Protein 2C1S (pdb70)

CATH classification: 2.40.128.30

Foldseek 3Di:
DQQQQAAWKAWPQGKIKGWHHQPPQQKTKIWIFGPDDPDPWDFDIWMKIKGWDDDDDPPFFTKMKMKTDGPTAPKIKIKIFGWDADPVSWIKTKIKMKIAHDDPDPVCRVVGIDIDIIIMTGD/DFPQQAAWKAWPQGKIKGWHHADPQQKIKIWIFGPDDPDPWDFDIWMKIWGWDDDDDPPFFTKMKIKTDGPTAQKIKMKIFGWDADPVRWIKTKIKMKIFHDDPDPVCRVVGIDIDIIIMTGD

Nearest PDB structures (foldseek):
  2c1s-assembly1_A  TM=1.008E+00  e=1.628E-21  Gallus gallus
  2c1q-assembly1_A  TM=1.006E+00  e=2.267E-19  Gallus gallus
  7zn1-assembly1_C  TM=9.762E-01  e=6.635E-15  Gallus gallus
  2uyw-assembly1_A  TM=9.781E-01  e=1.763E-14  Xenopus tropicalis
  2uz2-assembly1_A-2  TM=9.594E-01  e=1.803E-12  Xenopus tropicalis

Solvent-accessible surface area: 15561 Å² total; per-residue (Å²): 225,120,3,55,3,73,19,104,1,108,3,104,86,31,1,64,4,54,2,47,60,60,81,165,86,11,58,9,37,18,38,4,75,12,49,78,51,74,55,145,127,142,31,93,84,1,49,1,131,16,49,23,111,104,105,53,141,178,76,120,52,15,71,6,20,6,54,0,112,26,94,22,23,117,18,51,5,66,9,90,12,45,0,98,69,59,219,174,16,114,16,60,0,86,8,33,49,81,32,118,71,131,33,127,47,213,165,12,54,208,113,2,58,108,69,8,51,6,53,0,46,83,113,178,111,0,73,1,81,23,78,0,111,2,97,85,22,1,53,2,64,2,41,58,68,79,166,82,10,55,10,42,17,38,4,74,12,49,81,50,70,57,138,123,141,32,90,85,1,43,0,126,18,54,20,108,108,96,58,143,175,80,121,27,15,71,6,18,7,53,0,112,26,91,25,22,118,14,52,4,62,10,92,11,45,0,98,64,64,226,213,16,114,11,47,0,84,7,32,48,84,30,86,61,132,35,128,54,221,184,34,56,208,119,2,70,112,69,10,52,6,56,0,39,78,106

B-factor: mean 22.8, std 8.77, range [7.72, 57.48]

Radius of gyration: 20.26 Å; Cα contacts (8 Å, |Δi|>4): 579; chains: 2; bounding box: 47×50×58 Å

Structure (mmCIF, N/CA/C/O backbone):
data_2C1S
#
_entry.id   2C1S
#
_cell.length_a   79.652
_cell.length_b   56.049
_cell.length_c   57.126
_cell.angle_alpha   90.00
_cell.angle_beta   90.00
_cell.angle_gamma   90.00
#
_symmetry.space_group_name_H-M   'P 21 21 2'
#
loop_
_entity.id
_entity.type
_entity.pdbx_description
1 polymer 'BIOTIN BINDING PROTEIN A'
2 non-polymer BIOTIN-D-SULFOXIDE
3 water water
#
loop_
_atom_site.group_PDB
_atom_site.id
_atom_site.type_symbol
_atom_site.label_atom_id
_atom_site.label_alt_id
_atom_site.label_comp_id
_atom_site.label_asym_id
_atom_site.label_entity_id
_atom_site.label_seq_id
_atom_site.pdbx_PDB_ins_code
_atom_site.Cartn_x
_atom_site.Cartn_y
_atom_site.Cartn_z
_atom_site.occupancy
_atom_site.B_iso_or_equiv
_atom_site.auth_seq_id
_atom_site.auth_comp_id
_atom_site.auth_asym_id
_atom_site.auth_atom_id
_atom_site.pdbx_PDB_model_num
ATOM 1 N N . ARG A 1 3 ? 61.629 8.444 28.528 1.00 38.07 2 ARG A N 1
ATOM 2 C CA . ARG A 1 3 ? 60.176 8.728 28.464 1.00 37.29 2 ARG A CA 1
ATOM 3 C C . ARG A 1 3 ? 59.774 9.160 27.057 1.00 35.51 2 ARG A C 1
ATOM 4 O O . ARG A 1 3 ? 58.625 9.555 26.837 1.00 34.70 2 ARG A O 1
ATOM 12 N N . LYS A 1 4 ? 60.726 9.153 26.121 1.00 33.95 3 LYS A N 1
ATOM 13 C CA . LYS A 1 4 ? 60.405 9.418 24.721 1.00 31.94 3 LYS A CA 1
ATOM 14 C C . LYS A 1 4 ? 59.348 8.423 24.253 1.00 30.32 3 LYS A C 1
ATOM 15 O O . LYS A 1 4 ? 59.527 7.224 24.427 1.00 29.36 3 LYS A O 1
ATOM 21 N N . CYS A 1 5 ? 58.257 8.946 23.685 1.00 28.42 4 CYS A N 1
ATOM 22 C CA . CYS A 1 5 ? 57.136 8.139 23.142 1.00 27.58 4 CYS A CA 1
ATOM 23 C C . CYS A 1 5 ? 56.241 7.487 24.191 1.00 26.87 4 CYS A C 1
ATOM 24 O O . CYS A 1 5 ? 55.389 6.647 23.859 1.00 26.53 4 CYS A O 1
ATOM 27 N N . GLU A 1 6 ? 56.453 7.867 25.445 1.00 25.53 5 GLU A N 1
ATOM 28 C CA . GLU A 1 6 ? 55.502 7.630 26.516 1.00 25.79 5 GLU A CA 1
ATOM 29 C C . GLU A 1 6 ? 54.142 8.200 26.120 1.00 23.58 5 GLU A C 1
ATOM 30 O O . GLU A 1 6 ? 53.993 9.412 25.855 1.00 22.64 5 GLU A O 1
ATOM 36 N N . LEU A 1 7 ? 53.129 7.328 26.070 1.00 22.32 6 LEU A N 1
ATOM 37 C CA . LEU A 1 7 ? 51.810 7.777 25.651 1.00 21.03 6 LEU A CA 1
ATOM 38 C C . LEU A 1 7 ? 51.211 8.788 26.594 1.00 21.62 6 LEU A C 1
ATOM 39 O O . LEU A 1 7 ? 50.491 9.678 26.154 1.00 21.18 6 LEU A O 1
ATOM 44 N N . GLN A 1 8 ? 51.509 8.650 27.891 1.00 22.19 7 GLN A N 1
ATOM 45 C CA . GLN A 1 8 ? 50.931 9.523 28.878 1.00 23.41 7 GLN A CA 1
ATOM 46 C C . GLN A 1 8 ? 51.231 10.942 28.483 1.00 22.83 7 GLN A C 1
ATOM 47 O O . GLN A 1 8 ? 52.382 11.273 28.177 1.00 24.04 7 GLN A O 1
ATOM 53 N N . GLY A 1 9 ? 50.219 11.783 28.518 1.00 22.80 8 GLY A N 1
ATOM 54 C CA . GLY A 1 9 ? 50.422 13.185 28.217 1.00 23.17 8 GLY A CA 1
ATOM 55 C C . GLY A 1 9 ? 49.440 13.694 27.211 1.00 23.10 8 GLY A C 1
ATOM 56 O O . GLY A 1 9 ? 48.425 13.064 26.973 1.00 24.01 8 GLY A O 1
ATOM 57 N N . LEU A 1 10 ? 49.769 14.837 26.609 1.00 22.80 9 LEU A N 1
ATOM 58 C CA . LEU A 1 10 ? 48.850 15.577 25.756 1.00 21.92 9 LEU A CA 1
ATOM 59 C C . LEU A 1 10 ? 49.331 15.552 24.289 1.00 21.50 9 LEU A C 1
ATOM 60 O O . LEU A 1 10 ? 50.527 15.740 24.012 1.00 20.57 9 LEU A O 1
ATOM 69 N N . TRP A 1 11 ? 48.381 15.302 23.388 1.00 20.49 10 TRP A N 1
ATOM 70 C CA . TRP A 1 11 ? 48.626 15.111 21.958 1.00 19.52 10 TRP A CA 1
ATOM 71 C C . TRP A 1 11 ? 47.605 15.874 21.093 1.00 19.02 10 TRP A C 1
ATOM 72 O O . TRP A 1 11 ? 46.463 16.089 21.475 1.00 20.91 10 TRP A O 1
ATOM 83 N N . ARG A 1 12 ? 48.020 16.280 19.902 1.00 19.27 11 ARG A N 1
ATOM 84 C CA . ARG A 1 12 ? 47.139 16.930 18.936 1.00 19.54 11 ARG A CA 1
ATOM 85 C C . ARG A 1 12 ? 47.435 16.321 17.554 1.00 18.77 11 ARG A C 1
ATOM 86 O O . ARG A 1 12 ? 48.588 16.003 17.246 1.00 18.73 11 ARG A O 1
ATOM 94 N N . ASN A 1 13 ? 46.395 16.138 16.752 1.00 18.54 12 ASN A N 1
ATOM 95 C CA . ASN A 1 13 ? 46.555 15.582 15.417 1.00 18.01 12 ASN A CA 1
ATOM 96 C C . ASN A 1 13 ? 46.338 16.652 14.367 1.00 18.99 12 ASN A C 1
ATOM 97 O O . ASN A 1 13 ? 46.050 17.824 14.699 1.00 18.59 12 ASN A O 1
ATOM 102 N N . GLU A 1 14 ? 46.436 16.245 13.097 1.00 19.24 13 GLU A N 1
ATOM 103 C CA . GLU A 1 14 ? 46.407 17.185 11.983 1.00 19.96 13 GLU A CA 1
ATOM 104 C C . GLU A 1 14 ? 45.041 17.805 11.691 1.00 20.15 13 GLU A C 1
ATOM 105 O O . GLU A 1 14 ? 44.950 18.758 10.890 1.00 20.49 13 GLU A O 1
ATOM 111 N N . LEU A 1 15 ? 43.985 17.281 12.322 1.00 19.69 14 LEU A N 1
ATOM 112 C CA . LEU A 1 15 ? 42.643 17.820 12.176 1.00 19.90 14 LEU A CA 1
ATOM 113 C C . LEU A 1 15 ? 42.372 18.896 13.230 1.00 20.91 14 LEU A C 1
ATOM 114 O O . LEU A 1 15 ? 41.345 19.571 13.189 1.00 21.89 14 LEU A O 1
ATOM 119 N N . GLY A 1 16 ? 43.306 19.028 14.167 1.00 21.82 15 GLY A N 1
ATOM 120 C CA . GLY A 1 16 ? 43.156 19.933 15.299 1.00 22.33 15 GLY A CA 1
ATOM 121 C C . GLY A 1 16 ? 42.576 19.290 16.538 1.00 22.30 15 GLY A C 1
ATOM 122 O O . GLY A 1 16 ? 42.358 19.966 17.548 1.00 22.45 15 GLY A O 1
ATOM 123 N N . SER A 1 17 ? 42.333 17.983 16.481 1.00 21.14 16 SER A N 1
ATOM 124 C CA . SER A 1 17 ? 41.868 17.269 17.656 1.00 20.78 16 SER A CA 1
ATOM 125 C C . SER A 1 17 ? 42.949 17.153 18.737 1.00 20.72 16 SER A C 1
ATOM 126 O O . SER A 1 17 ? 44.135 16.961 18.444 1.00 20.90 16 SER A O 1
ATOM 129 N N . ASN A 1 18 ? 42.517 17.256 19.996 1.00 21.09 17 ASN A N 1
ATOM 130 C CA . ASN A 1 18 ? 43.393 17.057 21.137 1.00 22.09 17 ASN A CA 1
ATOM 131 C C . ASN A 1 18 ? 43.001 15.825 21.919 1.00 21.98 17 ASN A C 1
ATOM 132 O O . ASN A 1 18 ? 41.823 15.483 21.982 1.00 21.59 17 ASN A O 1
ATOM 137 N N . MET A 1 19 ? 43.988 15.146 22.486 1.00 21.86 18 MET A N 1
ATOM 138 C CA . MET A 1 19 ? 43.699 14.058 23.433 1.00 22.88 18 MET A CA 1
ATOM 139 C C . MET A 1 19 ? 44.713 13.952 24.561 1.00 23.23 18 MET A C 1
ATOM 140 O O . MET A 1 19 ? 45.916 14.124 24.366 1.00 22.86 18 MET A O 1
ATOM 145 N N . THR A 1 20 ? 44.203 13.629 25.741 1.00 23.24 19 THR A N 1
ATOM 146 C CA . THR A 1 20 ? 45.033 13.421 26.915 1.00 23.67 19 THR A CA 1
ATOM 147 C C . THR A 1 20 ? 44.985 11.961 27.279 1.00 23.31 19 THR A C 1
ATOM 148 O O . THR A 1 20 ? 43.906 11.383 27.346 1.00 23.69 19 THR A O 1
ATOM 152 N N . ILE A 1 21 ? 46.152 11.372 27.478 1.00 23.38 20 ILE A N 1
ATOM 153 C CA . ILE A 1 21 ? 46.263 9.982 27.891 1.00 24.12 20 ILE A CA 1
ATOM 154 C C . ILE A 1 21 ? 46.823 9.933 29.301 1.00 25.03 20 ILE A C 1
ATOM 155 O O . ILE A 1 21 ? 47.832 10.573 29.587 1.00 24.03 20 ILE A O 1
ATOM 160 N N . SER A 1 22 ? 46.141 9.192 30.184 1.00 26.27 21 SER A N 1
ATOM 161 C CA . SER A 1 22 ? 46.572 9.022 31.579 1.00 26.80 21 SER A CA 1
ATOM 162 C C . SER A 1 22 ? 47.775 8.097 31.681 1.00 27.79 21 SER A C 1
ATOM 163 O O . SER A 1 22 ? 48.187 7.479 30.690 1.00 27.93 21 SER A O 1
ATOM 166 N N . ALA A 1 23 ? 48.343 7.966 32.886 1.00 27.84 22 ALA A N 1
ATOM 167 C CA . ALA A 1 23 ? 49.419 7.016 33.078 1.00 27.83 22 ALA A CA 1
ATOM 168 C C . ALA A 1 23 ? 48.894 5.630 32.788 1.00 28.07 22 ALA A C 1
ATOM 169 O O . ALA A 1 23 ? 47.724 5.333 33.047 1.00 27.93 22 ALA A O 1
ATOM 171 N N . LEU A 1 24 ? 49.769 4.794 32.250 1.00 28.41 23 LEU A N 1
ATOM 172 C CA . LEU A 1 24 ? 49.440 3.424 31.978 1.00 29.11 23 LEU A CA 1
ATOM 173 C C . LEU A 1 24 ? 49.480 2.676 33.299 1.00 29.73 23 LEU A C 1
ATOM 174 O O . LEU A 1 24 ? 50.349 2.932 34.141 1.00 29.48 23 LEU A O 1
ATOM 179 N N . ASP A 1 25 ? 48.534 1.768 33.509 1.00 29.20 24 ASP A N 1
ATOM 180 C CA . ASP A 1 25 ? 48.654 0.918 34.680 1.00 29.74 24 ASP A CA 1
ATOM 181 C C . ASP A 1 25 ? 49.614 -0.237 34.387 1.00 29.53 24 ASP A C 1
ATOM 182 O O . ASP A 1 25 ? 50.235 -0.276 33.320 1.00 28.87 24 ASP A O 1
ATOM 187 N N . VAL A 1 26 ? 49.783 -1.150 35.336 1.00 29.31 25 VAL A N 1
ATOM 188 C CA . VAL A 1 26 ? 50.850 -2.140 35.229 1.00 29.88 25 VAL A CA 1
ATOM 189 C C . VAL A 1 26 ? 50.624 -3.070 34.034 1.00 30.07 25 VAL A C 1
ATOM 190 O O . VAL A 1 26 ? 51.568 -3.501 33.383 1.00 30.18 25 VAL A O 1
ATOM 194 N N . ALA A 1 27 ? 49.355 -3.341 33.745 1.00 30.26 26 ALA A N 1
ATOM 195 C CA . ALA A 1 27 ? 48.960 -4.147 32.598 1.00 30.24 26 ALA A CA 1
ATOM 196 C C . ALA A 1 27 ? 48.999 -3.413 31.241 1.00 29.65 26 ALA A C 1
ATOM 197 O O . ALA A 1 27 ? 48.659 -3.995 30.218 1.00 30.47 26 ALA A O 1
ATOM 199 N N . GLY A 1 28 ? 49.422 -2.152 31.227 1.00 29.42 27 GLY A N 1
ATOM 200 C CA . GLY A 1 28 ? 49.524 -1.396 29.982 1.00 28.45 27 GLY A CA 1
ATOM 201 C C . GLY A 1 28 ? 48.198 -0.816 29.529 1.00 27.49 27 GLY A C 1
ATOM 202 O O . GLY A 1 28 ? 48.101 -0.227 28.435 1.00 28.13 27 GLY A O 1
ATOM 203 N N . THR A 1 29 ? 47.171 -0.964 30.365 1.00 25.92 28 THR A N 1
ATOM 204 C CA . THR A 1 29 ? 45.898 -0.361 30.064 1.00 24.80 28 THR A CA 1
ATOM 205 C C . THR A 1 29 ? 45.943 1.100 30.479 1.00 23.95 28 THR A C 1
ATOM 206 O O . THR A 1 29 ? 46.733 1.490 31.364 1.00 25.00 28 THR A O 1
ATOM 210 N N . PHE A 1 30 ? 45.178 1.920 29.775 1.00 22.29 29 PHE A N 1
ATOM 211 C CA . PHE A 1 30 ? 45.079 3.341 30.072 1.00 22.19 29 PHE A CA 1
ATOM 212 C C . PHE A 1 30 ? 43.704 3.912 29.773 1.00 23.03 29 PHE A C 1
ATOM 213 O O . PHE A 1 30 ? 42.867 3.293 29.091 1.00 22.25 29 PHE A O 1
ATOM 221 N N . SER A 1 31 ? 43.503 5.119 30.289 1.00 23.15 30 SER A N 1
ATOM 222 C CA . SER A 1 31 ? 42.325 5.918 30.106 1.00 24.05 30 SER A CA 1
ATOM 223 C C . SER A 1 31 ? 42.723 7.291 29.541 1.00 23.80 30 SER A C 1
ATOM 224 O O . SER A 1 31 ? 43.903 7.592 29.389 1.00 25.29 30 SER A O 1
ATOM 227 N N . GLY A 1 32 ? 41.753 8.132 29.237 1.00 23.52 31 GLY A N 1
ATOM 228 C CA . GLY A 1 32 ? 42.057 9.460 28.771 1.00 22.46 31 GLY A CA 1
ATOM 229 C C . GLY A 1 32 ? 40.845 10.225 28.335 1.00 22.04 31 GLY A C 1
ATOM 230 O O . GLY A 1 32 ? 39.716 9.813 28.579 1.00 20.70 31 GLY A O 1
ATOM 231 N N . SER A 1 33 ? 41.065 11.353 27.667 1.00 20.95 32 SER A N 1
ATOM 232 C CA . SER A 1 33 ? 39.966 12.130 27.105 1.00 20.78 32 SER A CA 1
ATOM 233 C C . SER A 1 33 ? 40.311 12.575 25.684 1.00 20.24 32 SER A C 1
ATOM 234 O O . SER A 1 33 ? 41.494 12.705 25.343 1.00 20.07 32 SER A O 1
ATOM 237 N N . TYR A 1 34 ? 39.285 12.816 24.878 1.00 19.62 33 TYR A N 1
ATOM 238 C CA . TYR A 1 34 ? 39.468 13.104 23.453 1.00 19.78 33 TYR A CA 1
ATOM 239 C C . TYR A 1 34 ? 38.551 14.228 23.066 1.00 20.37 33 TYR A C 1
ATOM 240 O O . TYR A 1 34 ? 37.316 14.129 23.230 1.00 21.68 33 TYR A O 1
ATOM 249 N N . GLN A 1 35 ? 39.154 15.319 22.581 1.00 20.85 34 GLN A N 1
ATOM 250 C CA . GLN A 1 35 ? 38.433 16.487 22.117 1.00 21.22 34 GLN A CA 1
ATOM 251 C C . GLN A 1 35 ? 38.569 16.621 20.594 1.00 21.04 34 GLN A C 1
ATOM 252 O O . GLN A 1 35 ? 39.530 17.241 20.073 1.00 21.18 34 GLN A O 1
ATOM 258 N N . THR A 1 36 ? 37.618 16.051 19.873 1.00 20.53 35 THR A N 1
ATOM 259 C CA . THR A 1 36 ? 37.716 16.071 18.418 1.00 19.57 35 THR A CA 1
ATOM 260 C C . THR A 1 36 ? 37.399 17.453 17.862 1.00 20.76 35 THR A C 1
ATOM 261 O O . THR A 1 36 ? 36.518 18.152 18.385 1.00 21.71 35 THR A O 1
ATOM 265 N N . ALA A 1 37 ? 38.130 17.877 16.823 1.00 20.93 36 ALA A N 1
ATOM 266 C CA . ALA A 1 37 ? 37.877 19.163 16.161 1.00 21.07 36 ALA A CA 1
ATOM 267 C C . ALA A 1 37 ? 36.737 19.094 15.174 1.00 21.26 36 ALA A C 1
ATOM 268 O O . ALA A 1 37 ? 36.181 20.131 14.780 1.00 21.48 36 ALA A O 1
ATOM 270 N N . VAL A 1 38 ? 36.407 17.868 14.753 1.00 20.90 37 VAL A N 1
ATOM 271 C CA . VAL A 1 38 ? 35.463 17.599 13.675 1.00 20.89 37 VAL A CA 1
ATOM 272 C C . VAL A 1 38 ? 34.445 16.515 14.082 1.00 20.28 37 VAL A C 1
ATOM 273 O O . VAL A 1 38 ? 34.693 15.696 14.964 1.00 20.23 37 VAL A O 1
ATOM 277 N N . THR A 1 39 ? 33.278 16.547 13.463 1.00 20.83 38 THR A N 1
ATOM 278 C CA . THR A 1 39 ? 32.274 15.522 13.674 1.00 21.10 38 THR A CA 1
ATOM 279 C C . THR A 1 39 ? 31.472 15.342 12.397 1.00 21.72 38 THR A C 1
ATOM 280 O O . THR A 1 39 ? 31.254 16.307 11.640 1.00 21.28 38 THR A O 1
ATOM 284 N N . ALA A 1 40 ? 31.029 14.111 12.165 1.00 22.12 39 ALA A N 1
ATOM 285 C CA . ALA A 1 40 ? 30.102 13.801 11.069 1.00 24.06 39 ALA A CA 1
ATOM 286 C C . ALA A 1 40 ? 28.645 14.126 11.427 1.00 25.41 39 ALA A C 1
ATOM 287 O O . ALA A 1 40 ? 27.751 14.022 10.580 1.00 26.65 39 ALA A O 1
ATOM 289 N N . THR A 1 41 ? 28.410 14.482 12.686 1.00 27.14 40 THR A N 1
ATOM 290 C CA . THR A 1 41 ? 27.089 14.874 13.194 1.00 28.56 40 THR A CA 1
ATOM 291 C C . THR A 1 41 ? 26.905 16.376 13.079 1.00 30.23 40 THR A C 1
ATOM 292 O O . THR A 1 41 ? 27.837 17.093 12.712 1.00 30.38 40 THR A O 1
ATOM 296 N N . ASN A 1 42 ? 25.696 16.830 13.397 1.00 31.63 41 ASN A N 1
ATOM 297 C CA . ASN A 1 42 ? 25.403 18.250 13.550 1.00 33.66 41 ASN A CA 1
ATOM 298 C C . ASN A 1 42 ? 25.271 18.629 15.029 1.00 33.63 41 ASN A C 1
ATOM 299 O O . ASN A 1 42 ? 24.606 19.604 15.369 1.00 34.47 41 ASN A O 1
ATOM 304 N N . LYS A 1 43 ? 25.887 17.841 15.907 1.00 33.82 42 LYS A N 1
ATOM 305 C CA . LYS A 1 43 ? 25.870 18.108 17.344 1.00 33.08 42 LYS A CA 1
ATOM 306 C C . LYS A 1 43 ? 27.092 18.898 17.792 1.00 32.77 42 LYS A C 1
ATOM 307 O O . LYS A 1 43 ? 28.142 18.876 17.139 1.00 32.27 42 LYS A O 1
ATOM 313 N N . GLN A 1 44 ? 26.937 19.606 18.912 1.00 31.64 43 GLN A N 1
ATOM 314 C CA . GLN A 1 44 ? 28.041 20.278 19.576 1.00 31.13 43 GLN A CA 1
ATOM 315 C C . GLN A 1 44 ? 29.013 19.218 20.109 1.00 29.57 43 GLN A C 1
ATOM 316 O O . GLN A 1 44 ? 28.617 18.284 20.811 1.00 29.43 43 GLN A O 1
ATOM 322 N N . ILE A 1 45 ? 30.282 19.349 19.747 1.00 28.06 44 ILE A N 1
ATOM 323 C CA . ILE A 1 45 ? 31.296 18.412 20.220 1.00 27.43 44 ILE A CA 1
ATOM 324 C C . ILE A 1 45 ? 31.503 18.593 21.730 1.00 27.67 44 ILE A C 1
ATOM 325 O O . ILE A 1 45 ? 31.526 19.727 22.236 1.00 28.19 44 ILE A O 1
ATOM 330 N N . LEU A 1 46 ? 31.647 17.468 22.428 1.00 27.47 45 LEU A N 1
ATOM 331 C CA . LEU A 1 46 ? 31.905 17.420 23.860 1.00 27.11 45 LEU A CA 1
ATOM 332 C C . LEU A 1 46 ? 33.079 16.486 24.125 1.00 26.48 45 LEU A C 1
ATOM 333 O O . LEU A 1 46 ? 33.243 15.473 23.421 1.00 26.12 45 LEU A O 1
ATOM 338 N N . VAL A 1 47 ? 33.903 16.811 25.133 1.00 24.56 46 VAL A N 1
ATOM 339 C CA . VAL A 1 47 ? 35.013 15.931 25.537 1.00 24.19 46 VAL A CA 1
ATOM 340 C C . VAL A 1 47 ? 34.506 14.511 25.794 1.00 23.50 46 VAL A C 1
ATOM 341 O O . VAL A 1 47 ? 33.449 14.284 26.414 1.00 23.09 46 VAL A O 1
ATOM 345 N N . SER A 1 48 ? 35.257 13.545 25.300 1.00 22.14 47 SER A N 1
ATOM 346 C CA . SER A 1 48 ? 34.809 12.182 25.434 1.00 21.48 47 SER A CA 1
ATOM 347 C C . SER A 1 48 ? 35.893 11.305 25.996 1.00 21.00 47 SER A C 1
ATOM 348 O O . SER A 1 48 ? 37.078 11.525 25.726 1.00 22.24 47 SER A O 1
ATOM 351 N N . PRO A 1 49 ? 35.497 10.299 26.787 1.00 20.54 48 PRO A N 1
ATOM 352 C CA . PRO A 1 49 ? 36.452 9.376 27.360 1.00 20.25 48 PRO A CA 1
ATOM 353 C C . PRO A 1 49 ? 36.985 8.334 26.385 1.00 20.58 48 PRO A C 1
ATOM 354 O O . PRO A 1 49 ? 36.258 7.846 25.483 1.00 20.53 48 PRO A O 1
ATOM 358 N N . LEU A 1 50 ? 38.224 7.956 26.627 1.00 19.39 49 LEU A N 1
ATOM 359 C CA . LEU A 1 50 ? 38.826 6.846 25.929 1.00 19.42 49 LEU A CA 1
ATOM 360 C C . LEU A 1 50 ? 39.383 5.803 26.901 1.00 19.34 49 LEU A C 1
ATOM 361 O O . LEU A 1 50 ? 39.705 6.096 28.078 1.00 20.33 49 LEU A O 1
ATOM 366 N N . LYS A 1 51 ? 39.485 4.575 26.411 1.00 18.55 50 LYS A N 1
ATOM 367 C CA . LYS A 1 51 ? 39.990 3.468 27.141 1.00 17.89 50 LYS A CA 1
ATOM 368 C C . LYS A 1 51 ? 40.797 2.671 26.169 1.00 18.27 50 LYS A C 1
ATOM 369 O O . LYS A 1 51 ? 40.311 2.361 25.065 1.00 16.99 50 LYS A O 1
ATOM 375 N N . GLY A 1 52 ? 42.019 2.327 26.566 1.00 18.46 51 GLY A N 1
ATOM 376 C CA . GLY A 1 52 ? 42.899 1.533 25.720 1.00 19.12 51 GLY A CA 1
ATOM 377 C C . GLY A 1 52 ? 43.927 0.679 26.412 1.00 19.02 51 GLY A C 1
ATOM 378 O O . GLY A 1 52 ? 43.917 0.499 27.639 1.00 19.45 51 GLY A O 1
ATOM 379 N N . ALA A 1 53 ? 44.852 0.178 25.611 1.00 19.26 52 ALA A N 1
ATOM 380 C CA . ALA A 1 53 ? 45.922 -0.709 26.068 1.00 19.04 52 ALA A CA 1
ATOM 381 C C . ALA A 1 53 ? 47.089 -0.609 25.126 1.00 19.17 52 ALA A C 1
ATOM 382 O O . ALA A 1 53 ? 46.902 -0.458 23.916 1.00 17.24 52 ALA A O 1
ATOM 384 N N . GLN A 1 54 ? 48.292 -0.740 25.695 1.00 19.56 53 GLN A N 1
ATOM 385 C CA . GLN A 1 54 ? 49.555 -0.738 24.960 1.00 19.90 53 GLN A CA 1
ATOM 386 C C . GLN A 1 54 ? 50.400 -1.980 25.253 1.00 21.01 53 GLN A C 1
ATOM 387 O O . GLN A 1 54 ? 50.449 -2.456 26.410 1.00 20.30 53 GLN A O 1
ATOM 393 N N . GLN A 1 55 ? 51.041 -2.516 24.215 1.00 21.18 54 GLN A N 1
ATOM 394 C CA . GLN A 1 55 ? 51.983 -3.609 24.393 1.00 22.56 54 GLN A CA 1
ATOM 395 C C . GLN A 1 55 ? 53.174 -3.151 25.258 1.00 24.10 54 GLN A C 1
ATOM 396 O O . GLN A 1 55 ? 53.507 -1.974 25.283 1.00 23.29 54 GLN A O 1
ATOM 402 N N . PRO A 1 56 ? 53.770 -4.089 25.999 1.00 26.04 55 PRO A N 1
ATOM 403 C CA . PRO A 1 56 ? 55.034 -3.830 26.702 1.00 27.81 55 PRO A CA 1
ATOM 404 C C . PRO A 1 56 ? 56.149 -3.455 25.710 1.00 29.57 55 PRO A C 1
ATOM 405 O O . PRO A 1 56 ? 56.275 -4.095 24.653 1.00 29.19 55 PRO A O 1
ATOM 409 N N . PRO A 1 57 ? 56.954 -2.416 26.032 1.00 31.22 56 PRO A N 1
ATOM 410 C CA . PRO A 1 57 ? 58.101 -2.166 25.165 1.00 32.42 56 PRO A CA 1
ATOM 411 C C . PRO A 1 57 ? 58.945 -3.425 24.949 1.00 33.91 56 PRO A C 1
ATOM 412 O O . PRO A 1 57 ? 59.169 -4.209 25.893 1.00 34.33 56 PRO A O 1
ATOM 416 N N . GLY A 1 58 ? 59.330 -3.658 23.695 1.00 34.89 57 GLY A N 1
ATOM 417 C CA . GLY A 1 58 ? 60.386 -4.620 23.369 1.00 37.03 57 GLY A CA 1
ATOM 418 C C . GLY A 1 58 ? 61.756 -4.001 23.660 1.00 38.55 57 GLY A C 1
ATOM 419 O O . GLY A 1 58 ? 61.850 -2.902 24.222 1.00 38.23 57 GLY A O 1
ATOM 420 N N . THR A 1 59 ? 62.817 -4.695 23.264 1.00 40.00 58 THR A N 1
ATOM 421 C CA . THR A 1 59 ? 64.191 -4.252 23.572 1.00 41.77 58 THR A CA 1
ATOM 422 C C . THR A 1 59 ? 64.951 -3.813 22.317 1.00 42.12 58 THR A C 1
ATOM 423 O O . THR A 1 59 ? 66.148 -3.505 22.388 1.00 42.72 58 THR A O 1
ATOM 427 N N . LYS A 1 60 ? 64.251 -3.777 21.179 1.00 41.78 59 LYS A N 1
ATOM 428 C CA . LYS A 1 60 ? 64.877 -3.512 19.876 1.00 41.26 59 LYS A CA 1
ATOM 429 C C . LYS A 1 60 ? 64.893 -2.034 19.446 1.00 39.97 59 LYS A C 1
ATOM 430 O O . LYS A 1 60 ? 65.257 -1.732 18.304 1.00 40.09 59 LYS A O 1
ATOM 436 N N . GLY A 1 61 ? 64.516 -1.130 20.356 1.00 38.55 60 GLY A N 1
ATOM 437 C CA . GLY A 1 61 ? 64.468 0.314 20.073 1.00 36.49 60 GLY A CA 1
ATOM 438 C C . GLY A 1 61 ? 63.241 0.752 19.278 1.00 35.39 60 GLY A C 1
ATOM 439 O O . GLY A 1 61 ? 63.236 1.809 18.639 1.00 35.10 60 GLY A O 1
ATOM 440 N N . GLN A 1 62 ? 62.197 -0.072 19.310 1.00 33.62 61 GLN A N 1
ATOM 441 C CA . GLN A 1 62 ? 60.963 0.216 18.570 1.00 32.00 61 GLN A CA 1
ATOM 442 C C . GLN A 1 62 ? 59.851 0.363 19.590 1.00 29.64 61 GLN A C 1
ATOM 443 O O . GLN A 1 62 ? 59.750 -0.443 20.520 1.00 29.79 61 GLN A O 1
ATOM 449 N N . GLN A 1 63 ? 59.042 1.406 19.454 1.00 26.95 62 GLN A N 1
ATOM 450 C CA . GLN A 1 63 ? 57.949 1.634 20.396 1.00 24.36 62 GLN A CA 1
ATOM 451 C C . GLN A 1 63 ? 56.798 0.654 20.158 1.00 23.29 62 GLN A C 1
ATOM 452 O O . GLN A 1 63 ? 56.560 0.271 19.004 1.00 22.45 62 GLN A O 1
ATOM 458 N N . PRO A 1 64 ? 56.119 0.217 21.251 1.00 22.05 63 PRO A N 1
ATOM 459 C CA . PRO A 1 64 ? 55.080 -0.812 21.132 1.00 21.54 63 PRO A CA 1
ATOM 460 C C . PRO A 1 64 ? 53.771 -0.297 20.580 1.00 20.62 63 PRO A C 1
ATOM 461 O O . PRO A 1 64 ? 53.419 0.889 20.768 1.00 21.06 63 PRO A O 1
ATOM 465 N N . THR A 1 65 ? 53.034 -1.195 19.929 1.00 18.75 64 THR A N 1
ATOM 466 C CA . THR A 1 65 ? 51.735 -0.823 19.378 1.00 17.88 64 THR A CA 1
ATOM 467 C C . THR A 1 65 ? 50.714 -0.654 20.509 1.00 17.86 64 THR A C 1
ATOM 468 O O . THR A 1 65 ? 50.913 -1.167 21.620 1.00 17.68 64 THR A O 1
ATOM 472 N N . PHE A 1 66 ? 49.650 0.105 20.235 1.00 17.04 65 PHE A N 1
ATOM 473 C CA . PHE A 1 66 ? 48.591 0.361 21.186 1.00 16.94 65 PHE A CA 1
ATOM 474 C C . PHE A 1 66 ? 47.285 0.690 20.470 1.00 17.22 65 PHE A C 1
ATOM 475 O O . PHE A 1 66 ? 47.277 0.989 19.272 1.00 17.64 65 PHE A O 1
ATOM 483 N N . GLY A 1 67 ? 46.183 0.668 21.206 1.00 16.34 66 GLY A N 1
ATOM 484 C CA . GLY A 1 67 ? 44.898 0.944 20.634 1.00 16.00 66 GLY A CA 1
ATOM 485 C C . GLY A 1 67 ? 44.003 1.546 21.690 1.00 15.52 66 GLY A C 1
ATOM 486 O O . GLY A 1 67 ? 44.216 1.337 22.905 1.00 16.40 66 GLY A O 1
ATOM 487 N N . PHE A 1 68 ? 42.999 2.280 21.258 1.00 16.07 67 PHE A N 1
ATOM 488 C CA . PHE A 1 68 ? 41.961 2.766 22.186 1.00 15.75 67 PHE A CA 1
ATOM 489 C C . PHE A 1 68 ? 40.582 2.931 21.553 1.00 15.25 67 PHE A C 1
ATOM 490 O O . PHE A 1 68 ? 40.459 3.104 20.355 1.00 14.87 67 PHE A O 1
ATOM 498 N N . THR A 1 69 ? 39.564 2.923 22.411 1.00 15.20 68 THR A N 1
ATOM 499 C CA . THR A 1 69 ? 38.198 3.192 22.026 1.00 15.50 68 THR A CA 1
ATOM 500 C C . THR A 1 69 ? 37.756 4.528 22.576 1.00 15.96 68 THR A C 1
ATOM 501 O O . THR A 1 69 ? 37.995 4.838 23.766 1.00 17.46 68 THR A O 1
ATOM 505 N N . VAL A 1 70 ? 37.131 5.327 21.725 1.00 16.77 69 VAL A N 1
ATOM 506 C CA . VAL A 1 70 ? 36.512 6.578 22.159 1.00 17.48 69 VAL A CA 1
ATOM 507 C C . VAL A 1 70 ? 34.977 6.525 22.208 1.00 18.33 69 VAL A C 1
ATOM 508 O O . VAL A 1 70 ? 34.312 6.349 21.176 1.00 18.51 69 VAL A O 1
ATOM 512 N N . GLN A 1 71 ? 34.426 6.760 23.402 1.00 18.82 70 GLN A N 1
ATOM 513 C CA . GLN A 1 71 ? 32.978 6.753 23.606 1.00 21.04 70 GLN A CA 1
ATOM 514 C C . GLN A 1 71 ? 32.437 8.182 23.527 1.00 21.44 70 GLN A C 1
ATOM 515 O O . GLN A 1 71 ? 32.357 8.891 24.543 1.00 22.48 70 GLN A O 1
ATOM 521 N N . TRP A 1 72 ? 32.094 8.613 22.315 1.00 21.47 71 TRP A N 1
ATOM 522 C CA . TRP A 1 72 ? 31.693 9.994 22.045 1.00 21.95 71 TRP A CA 1
ATOM 523 C C . TRP A 1 72 ? 30.500 10.348 22.890 1.00 23.14 71 TRP A C 1
ATOM 524 O O . TRP A 1 72 ? 29.536 9.591 22.944 1.00 23.79 71 TRP A O 1
ATOM 535 N N . GLN A 1 73 ? 30.567 11.507 23.540 1.00 24.56 72 GLN A N 1
ATOM 536 C CA . GLN A 1 73 ? 29.510 11.922 24.476 1.00 25.53 72 GLN A CA 1
ATOM 537 C C . GLN A 1 73 ? 28.384 12.677 23.785 1.00 25.76 72 GLN A C 1
ATOM 538 O O . GLN A 1 73 ? 27.350 12.961 24.392 1.00 27.29 72 GLN A O 1
ATOM 544 N N . PHE A 1 74 ? 28.565 12.970 22.505 1.00 25.44 73 PHE A N 1
ATOM 545 C CA . PHE A 1 74 ? 27.647 13.813 21.782 1.00 24.95 73 PHE A CA 1
ATOM 546 C C . PHE A 1 74 ? 27.154 13.089 20.521 1.00 24.67 73 PHE A C 1
ATOM 547 O O . PHE A 1 74 ? 26.511 13.701 19.676 1.00 25.60 73 PHE A O 1
ATOM 555 N N . ALA A 1 75 ? 27.497 11.808 20.400 1.00 23.97 74 ALA A N 1
ATOM 556 C CA . ALA A 1 75 ? 27.109 10.998 19.238 1.00 22.92 74 ALA A CA 1
ATOM 557 C C . ALA A 1 75 ? 26.906 9.532 19.608 1.00 22.31 74 ALA A C 1
ATOM 558 O O . ALA A 1 75 ? 27.433 9.065 20.621 1.00 22.86 74 ALA A O 1
ATOM 560 N N . ASP A 1 76 ? 26.133 8.819 18.788 1.00 21.03 75 ASP A N 1
ATOM 561 C CA . ASP A 1 76 ? 25.852 7.399 19.023 1.00 20.49 75 ASP A CA 1
ATOM 562 C C . ASP A 1 76 ? 26.909 6.464 18.458 1.00 19.59 75 ASP A C 1
ATOM 563 O O . ASP A 1 76 ? 26.837 5.256 18.618 1.00 19.65 75 ASP A O 1
ATOM 568 N N . SER A 1 77 ? 27.927 7.047 17.860 1.00 19.32 76 SER A N 1
ATOM 569 C CA . SER A 1 77 ? 28.954 6.286 17.172 1.00 18.47 76 SER A CA 1
ATOM 570 C C . SER A 1 77 ? 30.084 5.979 18.160 1.00 18.01 76 SER A C 1
ATOM 571 O O . SER A 1 77 ? 30.122 6.528 19.275 1.00 18.39 76 SER A O 1
ATOM 574 N N . THR A 1 78 ? 31.015 5.127 17.741 1.00 17.61 77 THR A N 1
ATOM 575 C CA . THR A 1 78 ? 32.176 4.762 18.540 1.00 16.09 77 THR A CA 1
ATOM 576 C C . THR A 1 78 ? 33.332 4.751 17.564 1.00 15.45 77 THR A C 1
ATOM 577 O O . THR A 1 78 ? 33.173 4.311 16.429 1.00 14.26 77 THR A O 1
ATOM 581 N N . THR A 1 79 ? 34.481 5.242 18.012 1.00 14.80 78 THR A N 1
ATOM 582 C CA . THR A 1 79 ? 35.712 5.167 17.207 1.00 13.90 78 THR A CA 1
ATOM 583 C C . THR A 1 79 ? 36.737 4.313 17.907 1.00 13.37 78 THR A C 1
ATOM 584 O O . THR A 1 79 ? 36.888 4.391 19.131 1.00 14.37 78 THR A O 1
ATOM 588 N N . VAL A 1 80 ? 37.479 3.527 17.125 1.00 11.98 79 VAL A N 1
ATOM 589 C CA . VAL A 1 80 ? 38.679 2.873 17.625 1.00 11.85 79 VAL A CA 1
ATOM 590 C C . VAL A 1 80 ? 39.905 3.382 16.860 1.00 11.76 79 VAL A C 1
ATOM 591 O O . VAL A 1 80 ? 39.851 3.562 15.630 1.00 11.94 79 VAL A O 1
ATOM 595 N N . PHE A 1 81 ? 40.971 3.638 17.605 1.00 12.05 80 PHE A N 1
ATOM 596 C CA . PHE A 1 81 ? 42.260 4.058 17.041 1.00 12.74 80 PHE A CA 1
ATOM 597 C C . PHE A 1 81 ? 43.304 3.004 17.348 1.00 12.48 80 PHE A C 1
ATOM 598 O O . PHE A 1 81 ? 43.355 2.452 18.464 1.00 11.59 80 PHE A O 1
ATOM 606 N N . VAL A 1 82 ? 44.175 2.731 16.394 1.00 12.93 81 VAL A N 1
ATOM 607 C CA . VAL A 1 82 ? 45.275 1.816 16.676 1.00 13.29 81 VAL A CA 1
ATOM 608 C C . VAL A 1 82 ? 46.558 2.367 16.049 1.00 13.64 81 VAL A C 1
ATOM 609 O O . VAL A 1 82 ? 46.510 2.934 14.964 1.00 14.44 81 VAL A O 1
ATOM 613 N N . GLY A 1 83 ? 47.704 2.219 16.723 1.00 15.23 82 GLY A N 1
ATOM 614 C CA . GLY A 1 83 ? 48.907 2.859 16.189 1.00 14.47 82 GLY A CA 1
ATOM 615 C C . GLY A 1 83 ? 50.217 2.506 16.883 1.00 15.48 82 GLY A C 1
ATOM 616 O O . GLY A 1 83 ? 50.333 1.515 17.608 1.00 13.04 82 GLY A O 1
ATOM 617 N N . GLN A 1 84 ? 51.203 3.360 16.638 1.00 15.05 83 GLN A N 1
ATOM 618 C CA . GLN A 1 84 ? 52.541 3.183 17.167 1.00 15.69 83 GLN A CA 1
ATOM 619 C C . GLN A 1 84 ? 53.168 4.574 17.178 1.00 16.23 83 GLN A C 1
ATOM 620 O O . GLN A 1 84 ? 52.934 5.383 16.282 1.00 14.67 83 GLN A O 1
ATOM 626 N N . CYS A 1 85 ? 53.950 4.827 18.220 1.00 17.49 84 CYS A N 1
ATOM 627 C CA . CYS A 1 85 ? 54.750 6.048 18.326 1.00 18.03 84 CYS A CA 1
ATOM 628 C C . CYS A 1 85 ? 56.132 5.885 17.691 1.00 17.35 84 CYS A C 1
ATOM 629 O O . CYS A 1 85 ? 56.721 4.802 17.692 1.00 16.85 84 CYS A O 1
ATOM 632 N N . PHE A 1 86 ? 56.639 6.989 17.145 1.00 18.05 85 PHE A N 1
ATOM 633 C CA . PHE A 1 86 ? 57.989 7.041 16.564 1.00 18.61 85 PHE A CA 1
ATOM 634 C C . PHE A 1 86 ? 58.636 8.302 17.044 1.00 19.58 85 PHE A C 1
ATOM 635 O O . PHE A 1 86 ? 57.944 9.290 17.244 1.00 19.44 85 PHE A O 1
ATOM 643 N N . VAL A 1 87 ? 59.950 8.244 17.243 1.00 20.54 86 VAL A N 1
ATOM 644 C CA . VAL A 1 87 ? 60.722 9.420 17.631 1.00 21.35 86 VAL A CA 1
ATOM 645 C C . VAL A 1 87 ? 61.611 9.717 16.424 1.00 21.41 86 VAL A C 1
ATOM 646 O O . VAL A 1 87 ? 62.274 8.802 15.905 1.00 20.78 86 VAL A O 1
ATOM 653 N N . ASP A 1 88 ? 61.559 10.952 15.940 1.00 22.11 87 ASP A N 1
ATOM 654 C CA . ASP A 1 88 ? 62.399 11.313 14.800 1.00 23.29 87 ASP A CA 1
ATOM 655 C C . ASP A 1 88 ? 63.854 11.648 15.236 1.00 23.61 87 ASP A C 1
ATOM 656 O O . ASP A 1 88 ? 64.196 11.543 16.424 1.00 23.24 87 ASP A O 1
ATOM 661 N N . ARG A 1 89 ? 64.691 12.044 14.269 1.00 23.43 88 ARG A N 1
ATOM 662 C CA . ARG A 1 89 ? 66.124 12.252 14.498 1.00 23.68 88 ARG A CA 1
ATOM 663 C C . ARG A 1 89 ? 66.356 13.365 15.508 1.00 24.04 88 ARG A C 1
ATOM 664 O O . ARG A 1 89 ? 67.406 13.410 16.156 1.00 24.73 88 ARG A O 1
ATOM 672 N N . ARG A 1 90 ? 65.371 14.253 15.636 1.00 24.03 89 ARG A N 1
ATOM 673 C CA . ARG A 1 90 ? 65.453 15.378 16.567 1.00 24.15 89 ARG A CA 1
ATOM 674 C C . ARG A 1 90 ? 64.759 15.124 17.903 1.00 24.42 89 ARG A C 1
ATOM 675 O O . ARG A 1 90 ? 64.660 16.026 18.733 1.00 23.79 89 ARG A O 1
ATOM 683 N N . GLY A 1 91 ? 64.266 13.901 18.086 1.00 23.73 90 GLY A N 1
ATOM 684 C CA . GLY A 1 91 ? 63.565 13.511 19.310 1.00 24.66 90 GLY A CA 1
ATOM 685 C C . GLY A 1 91 ? 62.090 13.884 19.330 1.00 25.25 90 GLY A C 1
ATOM 686 O O . GLY A 1 91 ? 61.464 13.838 20.387 1.00 25.52 90 GLY A O 1
ATOM 687 N N . LYS A 1 92 ? 61.525 14.282 18.193 1.00 24.79 91 LYS A N 1
ATOM 688 C CA . LYS A 1 92 ? 60.124 14.684 18.181 1.00 25.38 91 LYS A CA 1
ATOM 689 C C . LYS A 1 92 ? 59.285 13.426 18.044 1.00 24.08 91 LYS A C 1
ATOM 690 O O . LYS A 1 92 ? 59.611 12.548 17.248 1.00 24.27 91 LYS A O 1
ATOM 696 N N . GLU A 1 93 ? 58.236 13.336 18.857 1.00 22.86 92 GLU A N 1
ATOM 697 C CA . GLU A 1 93 ? 57.362 12.143 18.897 1.00 21.52 92 GLU A CA 1
ATOM 698 C C . GLU A 1 93 ? 56.122 12.332 18.038 1.00 20.49 92 GLU A C 1
ATOM 699 O O . GLU A 1 93 ? 55.447 13.365 18.092 1.00 20.99 92 GLU A O 1
ATOM 705 N N . MET A 1 94 ? 55.804 11.302 17.264 1.00 20.44 93 MET A N 1
ATOM 706 C CA . MET A 1 94 ? 54.580 11.308 16.471 1.00 20.64 93 MET A CA 1
ATOM 707 C C . MET A 1 94 ? 53.842 9.989 16.675 1.00 18.84 93 MET A C 1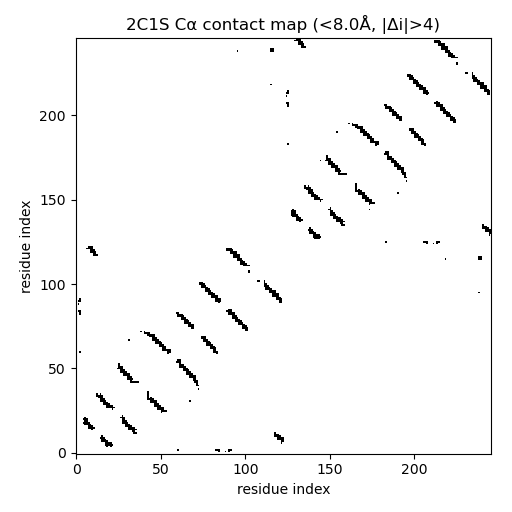
ATOM 708 O O . MET A 1 94 ? 54.468 8.946 16.575 1.00 18.91 93 MET A O 1
ATOM 717 N N . LEU A 1 95 ? 52.529 10.024 16.939 1.00 17.43 94 LEU A N 1
ATOM 718 C CA . LEU A 1 95 ? 51.724 8.774 16.952 1.00 16.05 94 LEU A CA 1
ATOM 719 C C . LEU A 1 95 ? 51.129 8.607 15.562 1.00 14.26 94 LEU A C 1
ATOM 720 O O . LEU A 1 95 ? 50.380 9.475 15.116 1.00 15.06 94 LEU A O 1
ATOM 725 N N . GLU A 1 96 ? 51.473 7.509 14.894 1.00 14.27 95 GLU A N 1
ATOM 726 C CA . GLU A 1 96 ? 50.907 7.197 13.571 1.00 14.38 95 GLU A CA 1
ATOM 727 C C . GLU A 1 96 ? 49.721 6.275 13.909 1.00 13.84 95 GLU A C 1
ATOM 728 O O . GLU A 1 96 ? 49.918 5.238 14.528 1.00 12.39 95 GLU A O 1
ATOM 734 N N . MET A 1 97 ? 48.511 6.707 13.572 1.00 14.12 96 MET A N 1
ATOM 735 C CA . MET A 1 97 ? 47.331 5.927 13.929 1.00 14.28 96 MET A CA 1
ATOM 736 C C . MET A 1 97 ? 46.386 5.746 12.750 1.00 13.78 96 MET A C 1
ATOM 737 O O . MET A 1 97 ? 46.319 6.594 11.832 1.00 13.35 96 MET A O 1
ATOM 742 N N . ALA A 1 98 ? 45.632 4.642 12.805 1.00 12.89 97 ALA A N 1
ATOM 743 C CA . ALA A 1 98 ? 44.529 4.403 11.879 1.00 11.67 97 ALA A CA 1
ATOM 744 C C . ALA A 1 98 ? 43.299 4.232 12.746 1.00 11.70 97 ALA A C 1
ATOM 745 O O . ALA A 1 98 ? 43.379 3.835 13.910 1.00 12.07 97 ALA A O 1
ATOM 747 N N . TRP A 1 99 ? 42.153 4.532 12.175 1.00 11.35 98 TRP A N 1
ATOM 748 C CA . TRP A 1 99 ? 40.935 4.520 12.973 1.00 11.92 98 TRP A CA 1
ATOM 749 C C . TRP A 1 99 ? 39.757 3.979 12.183 1.00 11.34 98 TRP A C 1
ATOM 750 O O . TRP A 1 99 ? 39.772 3.993 10.938 1.00 10.98 98 TRP A O 1
ATOM 761 N N . LEU A 1 100 ? 38.767 3.475 12.930 1.00 12.56 99 LEU A N 1
ATOM 762 C CA . LEU A 1 100 ? 37.462 3.122 12.387 1.00 12.46 99 LEU A CA 1
ATOM 763 C C . LEU A 1 100 ? 36.392 3.815 13.208 1.00 13.26 99 LEU A C 1
ATOM 764 O O . LEU A 1 100 ? 36.442 3.773 14.437 1.00 11.70 99 LEU A O 1
ATOM 769 N N . LEU A 1 101 ? 35.450 4.443 12.511 1.00 13.02 100 LEU A N 1
ATOM 770 C CA . LEU A 1 101 ? 34.333 5.146 13.154 1.00 14.77 100 LEU A CA 1
ATOM 771 C C . LEU A 1 101 ? 33.081 4.381 12.781 1.00 13.90 100 LEU A C 1
ATOM 772 O O . LEU A 1 101 ? 32.746 4.260 11.583 1.00 13.81 100 LEU A O 1
ATOM 777 N N . ARG A 1 102 ? 32.446 3.833 13.812 1.00 14.66 101 ARG A N 1
ATOM 778 C CA . ARG A 1 102 ? 31.255 2.966 13.636 1.00 15.48 101 ARG A CA 1
ATOM 779 C C . ARG A 1 102 ? 30.005 3.769 14.011 1.00 16.73 101 ARG A C 1
ATOM 780 O O . ARG A 1 102 ? 29.852 4.164 15.174 1.00 15.45 101 ARG A O 1
ATOM 788 N N . GLU A 1 103 ? 29.148 3.999 13.028 1.00 16.03 102 GLU A N 1
ATOM 789 C CA . GLU A 1 103 ? 27.787 4.497 13.258 1.00 19.06 102 GLU A CA 1
ATOM 790 C C . GLU A 1 103 ? 26.841 3.452 13.860 1.00 18.80 102 GLU A C 1
ATOM 791 O O . GLU A 1 103 ? 26.874 2.270 13.488 1.00 17.87 102 GLU A O 1
ATOM 797 N N . GLU A 1 104 ? 25.939 3.910 14.737 1.00 19.09 103 GLU A N 1
ATOM 798 C CA . GLU A 1 104 ? 24.836 3.066 15.174 1.00 19.09 103 GLU A CA 1
ATOM 799 C C . GLU A 1 104 ? 23.781 3.001 14.051 1.00 19.22 103 GLU A C 1
ATOM 800 O O . GLU A 1 104 ? 23.308 4.030 13.579 1.00 19.50 103 GLU A O 1
ATOM 806 N N . VAL A 1 105 ? 23.444 1.810 13.565 1.00 18.72 104 VAL A N 1
ATOM 807 C CA . VAL A 1 105 ? 22.485 1.752 12.450 1.00 19.32 104 VAL A CA 1
ATOM 808 C C . VAL A 1 105 ? 21.155 1.126 12.881 1.00 20.69 104 VAL A C 1
ATOM 809 O O . VAL A 1 105 ? 21.143 0.351 13.841 1.00 19.82 104 VAL A O 1
ATOM 813 N N . PRO A 1 106 ? 20.039 1.496 12.194 1.00 22.59 105 PRO A N 1
ATOM 814 C CA . PRO A 1 106 ? 18.679 1.097 12.601 1.00 24.05 105 PRO A CA 1
ATOM 815 C C . PRO A 1 106 ? 18.380 -0.390 12.465 1.00 24.78 105 PRO A C 1
ATOM 816 O O . PRO A 1 106 ? 17.495 -0.884 13.163 1.00 25.76 105 PRO A O 1
ATOM 820 N N . SER A 1 107 ? 19.080 -1.093 11.573 1.00 24.34 106 SER A N 1
ATOM 821 C CA . SER A 1 107 ? 18.907 -2.543 11.450 1.00 24.88 106 SER A CA 1
ATOM 822 C C . SER A 1 107 ? 20.142 -3.247 10.949 1.00 24.14 106 SER A C 1
ATOM 823 O O . SER A 1 107 ? 21.088 -2.608 10.466 1.00 24.91 106 SER A O 1
ATOM 826 N N . ARG A 1 108 ? 20.141 -4.567 11.054 1.00 23.81 107 ARG A N 1
ATOM 827 C CA . ARG A 1 108 ? 21.323 -5.329 10.693 1.00 23.42 107 ARG A CA 1
ATOM 828 C C . ARG A 1 108 ? 21.653 -5.213 9.212 1.00 23.79 107 ARG A C 1
ATOM 829 O O . ARG A 1 108 ? 22.831 -5.087 8.840 1.00 22.82 107 ARG A O 1
ATOM 837 N N . LYS A 1 109 ? 20.620 -5.245 8.371 1.00 23.35 108 LYS A N 1
ATOM 838 C CA . LYS A 1 109 ? 20.795 -5.067 6.938 1.00 25.07 108 LYS A CA 1
ATOM 839 C C . LYS A 1 109 ? 21.631 -3.821 6.582 1.00 23.99 108 LYS A C 1
ATOM 840 O O . LYS A 1 109 ? 22.181 -3.765 5.487 1.00 24.42 108 LYS A O 1
ATOM 846 N N . ASP A 1 110 ? 21.693 -2.835 7.495 1.00 22.53 109 ASP A N 1
ATOM 847 C CA . ASP A 1 110 ? 22.360 -1.552 7.262 1.00 21.64 109 ASP A CA 1
ATOM 848 C C . ASP A 1 110 ? 23.840 -1.580 7.691 1.00 20.04 109 ASP A C 1
ATOM 849 O O . ASP A 1 110 ? 24.555 -0.597 7.534 1.00 20.01 109 ASP A O 1
ATOM 854 N N . THR A 1 111 ? 24.289 -2.700 8.242 1.00 18.54 110 THR A N 1
ATOM 855 C CA . THR A 1 111 ? 25.649 -2.777 8.783 1.00 18.84 110 THR A CA 1
ATOM 856 C C . THR A 1 111 ? 26.736 -2.476 7.775 1.00 18.48 110 THR A C 1
ATOM 857 O O . THR A 1 111 ? 27.765 -1.854 8.138 1.00 16.84 110 THR A O 1
ATOM 864 N N . TRP A 1 112 ? 26.489 -2.860 6.516 1.00 16.65 111 TRP A N 1
ATOM 865 C CA . TRP A 1 112 ? 27.437 -2.624 5.430 1.00 17.31 111 TRP A CA 1
ATOM 866 C C . TRP A 1 112 ? 27.962 -1.191 5.348 1.00 16.24 111 TRP A C 1
ATOM 867 O O . TRP A 1 112 ? 29.114 -1.022 4.966 1.00 16.35 111 TRP A O 1
ATOM 878 N N . LYS A 1 113 ? 27.135 -0.177 5.648 1.00 16.36 112 LYS A N 1
ATOM 879 C CA . LYS A 1 113 ? 27.494 1.223 5.499 1.00 16.57 112 LYS A CA 1
ATOM 880 C C . LYS A 1 113 ? 27.936 1.913 6.811 1.00 16.71 112 LYS A C 1
ATOM 881 O O . LYS A 1 113 ? 28.112 3.141 6.866 1.00 17.93 112 LYS A O 1
ATOM 887 N N . ALA A 1 114 ? 28.138 1.106 7.844 1.00 16.53 113 ALA A N 1
ATOM 888 C CA . ALA A 1 114 ? 28.262 1.646 9.201 1.00 16.34 113 ALA A CA 1
ATOM 889 C C . ALA A 1 114 ? 29.656 2.157 9.572 1.00 15.75 113 ALA A C 1
ATOM 890 O O . ALA A 1 114 ? 29.799 2.803 10.583 1.00 15.84 113 ALA A O 1
ATOM 892 N N . THR A 1 115 ? 30.680 1.840 8.768 1.00 14.96 114 THR A N 1
ATOM 893 C CA . THR A 1 115 ? 32.085 1.942 9.256 1.00 14.02 114 THR A CA 1
ATOM 894 C C . THR A 1 115 ? 32.906 2.789 8.325 1.00 14.49 114 THR A C 1
ATOM 895 O O . THR A 1 115 ? 33.061 2.448 7.159 1.00 14.46 114 THR A O 1
ATOM 899 N N . ARG A 1 116 ? 33.405 3.910 8.830 1.00 13.39 115 ARG A N 1
ATOM 900 C CA . ARG A 1 116 ? 34.360 4.738 8.104 1.00 14.05 115 ARG A CA 1
ATOM 901 C C . ARG A 1 116 ? 35.757 4.419 8.613 1.00 13.40 115 ARG A C 1
ATOM 902 O O . ARG A 1 116 ? 35.934 3.966 9.754 1.00 12.83 115 ARG A O 1
ATOM 910 N N . VAL A 1 117 ? 36.742 4.640 7.744 1.00 12.96 116 VAL A N 1
ATOM 911 C CA . VAL A 1 117 ? 38.130 4.391 8.068 1.00 12.60 116 VAL A CA 1
ATOM 912 C C . VAL A 1 117 ? 38.988 5.615 7.708 1.00 11.94 116 VAL A C 1
ATOM 913 O O . VAL A 1 117 ? 38.693 6.330 6.781 1.00 13.14 116 VAL A O 1
ATOM 917 N N . GLY A 1 118 ? 40.079 5.817 8.433 1.00 13.11 117 GLY A N 1
ATOM 918 C CA . GLY A 1 118 ? 40.991 6.911 8.107 1.00 12.35 117 GLY A CA 1
ATOM 919 C C . GLY A 1 118 ? 42.281 6.778 8.895 1.00 12.13 117 GLY A C 1
ATOM 920 O O . GLY A 1 118 ? 42.539 5.762 9.524 1.00 13.56 117 GLY A O 1
ATOM 921 N N . THR A 1 119 ? 43.108 7.819 8.841 1.00 13.82 118 THR A N 1
ATOM 922 C CA . THR A 1 119 ? 44.396 7.826 9.533 1.00 14.28 118 THR A CA 1
ATOM 923 C C . THR A 1 119 ? 44.586 9.210 10.167 1.00 14.74 118 THR A C 1
ATOM 924 O O . THR A 1 119 ? 44.018 10.182 9.696 1.00 15.17 118 THR A O 1
ATOM 928 N N . ASN A 1 120 ? 45.375 9.262 11.220 1.00 14.43 119 ASN A N 1
ATOM 929 C CA . ASN A 1 120 ? 45.716 10.516 11.889 1.00 14.69 119 ASN A CA 1
ATOM 930 C C . ASN A 1 120 ? 47.165 10.429 12.285 1.00 14.85 119 ASN A C 1
ATOM 931 O O . ASN A 1 120 ? 47.707 9.318 12.497 1.00 15.25 119 ASN A O 1
ATOM 936 N N . VAL A 1 121 ? 47.810 11.593 12.397 1.00 15.24 120 VAL A N 1
ATOM 937 C CA . VAL A 1 121 ? 49.143 11.653 13.012 1.00 16.31 120 VAL A CA 1
ATOM 938 C C . VAL A 1 121 ? 49.095 12.637 14.185 1.00 15.72 120 VAL A C 1
ATOM 939 O O . VAL A 1 121 ? 48.621 13.750 14.008 1.00 15.62 120 VAL A O 1
ATOM 943 N N . PHE A 1 122 ? 49.523 12.197 15.368 1.00 17.07 121 PHE A N 1
ATOM 944 C CA . PHE A 1 122 ? 49.512 13.041 16.566 1.00 18.19 121 PHE A CA 1
ATOM 945 C C . PHE A 1 122 ? 50.936 13.471 16.916 1.00 18.79 121 PHE A C 1
ATOM 946 O O . PHE A 1 122 ? 51.886 12.704 16.752 1.00 20.45 121 PHE A O 1
ATOM 954 N N . THR A 1 123 ? 51.050 14.699 17.405 1.00 20.94 122 THR A N 1
ATOM 955 C CA . THR A 1 123 ? 52.294 15.246 17.919 1.00 21.67 122 THR A CA 1
ATOM 956 C C . THR A 1 123 ? 52.021 15.725 19.343 1.00 21.99 122 THR A C 1
ATOM 957 O O . THR A 1 123 ? 50.905 16.144 19.683 1.00 20.62 122 THR A O 1
ATOM 961 N N . ARG A 1 124 ? 53.078 15.692 20.145 1.00 23.53 123 ARG A N 1
ATOM 962 C CA . ARG A 1 124 ? 53.040 16.069 21.556 1.00 25.88 123 ARG A CA 1
ATOM 963 C C . ARG A 1 124 ? 52.766 17.568 21.700 1.00 26.93 123 ARG A C 1
ATOM 964 O O . ARG A 1 124 ? 53.454 18.394 21.094 1.00 26.86 123 ARG A O 1
ATOM 972 N N . VAL A 1 125 ? 51.740 17.896 22.475 1.00 28.50 124 VAL A N 1
ATOM 973 C CA . VAL A 1 125 ? 51.486 19.269 22.921 1.00 30.63 124 VAL A CA 1
ATOM 974 C C . VAL A 1 125 ? 52.141 19.444 24.291 1.00 31.32 124 VAL A C 1
ATOM 975 O O . VAL A 1 125 ? 53.211 20.028 24.371 1.00 32.51 124 VAL A O 1
ATOM 979 N N . ARG B 1 3 ? 43.065 22.662 -16.909 1.00 40.90 2 ARG B N 1
ATOM 980 C CA . ARG B 1 3 ? 42.018 22.883 -15.867 1.00 40.67 2 ARG B CA 1
ATOM 981 C C . ARG B 1 3 ? 42.486 22.321 -14.513 1.00 39.50 2 ARG B C 1
ATOM 982 O O . ARG B 1 3 ? 43.178 21.288 -14.458 1.00 39.58 2 ARG B O 1
ATOM 990 N N . LYS B 1 4 ? 42.115 22.999 -13.427 1.00 37.96 3 LYS B N 1
ATOM 991 C CA . LYS B 1 4 ? 42.544 22.575 -12.090 1.00 36.12 3 LYS B CA 1
ATOM 992 C C . LYS B 1 4 ? 41.887 21.268 -11.689 1.00 33.88 3 LYS B C 1
ATOM 993 O O . LYS B 1 4 ? 40.679 21.081 -11.854 1.00 33.08 3 LYS B O 1
ATOM 999 N N . CYS B 1 5 ? 42.729 20.381 -11.171 1.00 32.21 4 C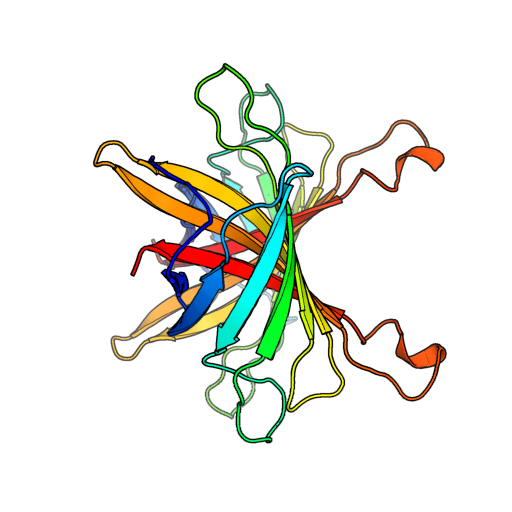YS B N 1
ATOM 1000 C CA . CYS B 1 5 ? 42.346 1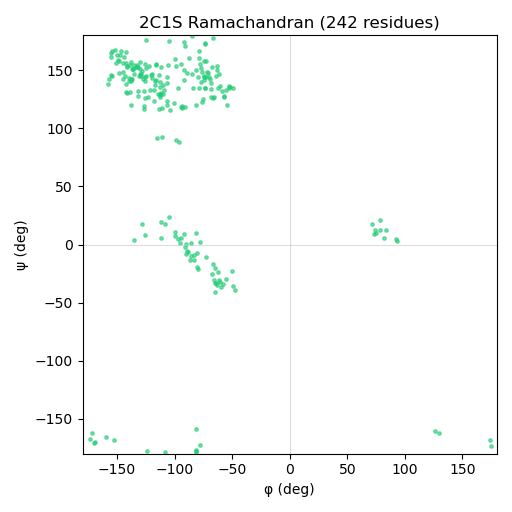9.062 -10.664 1.00 30.31 4 CYS B CA 1
ATOM 1001 C C . CYS B 1 5 ? 42.012 18.040 -11.742 1.00 29.19 4 CYS B C 1
ATOM 1002 O O . CYS B 1 5 ? 41.469 16.961 -11.428 1.00 28.23 4 CYS B O 1
ATOM 1005 N N . GLU B 1 6 ? 42.343 18.366 -13.000 1.00 27.05 5 GLU B N 1
ATOM 1006 C CA . GLU B 1 6 ? 42.276 17.392 -14.076 1.00 26.11 5 GLU B CA 1
ATOM 1007 C C . GLU B 1 6 ? 43.176 16.230 -13.657 1.00 23.88 5 GLU B C 1
ATOM 1008 O O . GLU B 1 6 ? 44.312 16.458 -13.297 1.00 22.92 5 GLU B O 1
ATOM 1014 N N . LEU B 1 7 ? 42.673 14.989 -13.678 1.00 22.08 6 LEU B N 1
ATOM 1015 C CA . LEU B 1 7 ? 43.517 13.848 -13.291 1.00 20.28 6 LEU B CA 1
ATOM 1016 C C . LEU B 1 7 ? 44.710 13.630 -14.204 1.00 20.60 6 LEU B C 1
ATOM 1017 O O . LEU B 1 7 ? 45.770 13.203 -13.736 1.00 21.50 6 LEU B O 1
ATOM 1022 N N . GLN B 1 8 ? 44.549 13.906 -15.507 1.00 20.02 7 GLN B N 1
ATOM 1023 C CA . GLN B 1 8 ? 45.647 13.703 -16.455 1.00 21.21 7 GLN B CA 1
ATOM 1024 C C . GLN B 1 8 ? 46.924 14.407 -16.004 1.00 20.93 7 GLN B C 1
ATOM 1025 O O . GLN B 1 8 ? 46.874 15.552 -15.584 1.00 21.26 7 GLN B O 1
ATOM 1031 N N . GLY B 1 9 ? 48.051 13.705 -16.086 1.00 20.61 8 GLY B N 1
ATOM 1032 C CA . GLY B 1 9 ? 49.349 14.278 -15.766 1.00 21.02 8 GLY B CA 1
ATOM 1033 C C . GLY B 1 9 ? 50.107 13.464 -14.727 1.00 21.44 8 GLY B C 1
ATOM 1034 O O . GLY B 1 9 ? 49.779 12.293 -14.508 1.00 20.29 8 GLY B O 1
ATOM 1035 N N . LEU B 1 10 ? 51.094 14.113 -14.092 1.00 20.44 9 LEU B N 1
ATOM 1036 C CA . LEU B 1 10 ? 52.090 13.483 -13.204 1.00 20.27 9 LEU B CA 1
ATOM 1037 C C . LEU B 1 10 ? 51.851 13.902 -11.765 1.00 19.61 9 LEU B C 1
ATOM 1038 O O . LEU B 1 10 ? 51.679 15.106 -11.465 1.00 20.09 9 LEU B O 1
ATOM 1047 N N .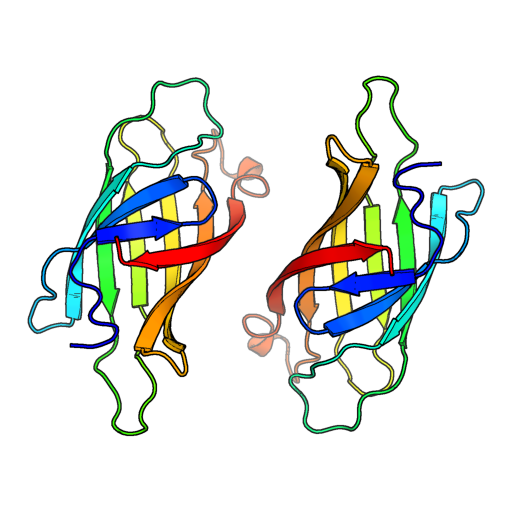 TRP B 1 11 ? 51.796 12.905 -10.890 1.00 18.71 10 TRP B N 1
ATOM 1048 C CA . TRP B 1 11 ? 51.489 13.128 -9.463 1.00 17.90 10 TRP B CA 1
ATOM 1049 C C . TRP B 1 11 ? 52.510 12.437 -8.573 1.00 18.12 10 TRP B C 1
ATOM 1050 O O . TRP B 1 11 ? 53.159 11.491 -8.983 1.00 18.37 10 TRP B O 1
ATOM 1061 N N . ARG B 1 12 ? 52.644 12.924 -7.349 1.00 18.60 11 ARG B N 1
ATOM 1062 C CA . ARG B 1 12 ? 53.608 12.366 -6.403 1.00 19.73 11 ARG B CA 1
ATOM 1063 C C . ARG B 1 12 ? 52.979 12.372 -5.026 1.00 17.54 11 ARG B C 1
ATOM 1064 O O . ARG B 1 12 ? 52.338 13.344 -4.662 1.00 18.00 11 ARG B O 1
ATOM 1072 N N . ASN B 1 13 ? 53.165 11.293 -4.275 1.00 16.88 12 ASN B N 1
ATOM 1073 C CA . ASN B 1 13 ? 52.607 11.220 -2.922 1.00 16.57 12 ASN B CA 1
ATOM 1074 C C . ASN B 1 13 ? 53.658 11.397 -1.822 1.00 17.36 12 ASN B C 1
ATOM 1075 O O . ASN B 1 13 ? 54.860 11.462 -2.094 1.00 17.65 12 ASN B O 1
ATOM 1080 N N . GLU B 1 14 ? 53.195 11.440 -0.580 1.00 17.45 13 GLU B N 1
ATOM 1081 C CA . GLU B 1 14 ? 54.073 11.682 0.562 1.00 18.15 13 GLU B CA 1
ATOM 1082 C C . GLU B 1 14 ? 55.089 10.565 0.761 1.00 18.71 13 GLU B C 1
ATOM 1083 O O . GLU B 1 14 ? 56.113 10.764 1.406 1.00 19.71 13 GLU B O 1
ATOM 1089 N N . LEU B 1 15 ? 54.839 9.384 0.207 1.00 17.60 14 LEU B N 1
ATOM 1090 C CA . LEU B 1 15 ? 55.784 8.312 0.332 1.00 17.75 14 LEU B CA 1
ATOM 1091 C C . LEU B 1 15 ? 56.892 8.399 -0.711 1.00 17.61 14 LEU B C 1
ATOM 1092 O O . LEU B 1 15 ? 57.822 7.607 -0.661 1.00 18.68 14 LEU B O 1
ATOM 1097 N N . GLY B 1 16 ? 56.740 9.309 -1.670 1.00 17.50 15 GLY B N 1
ATOM 1098 C CA . GLY B 1 16 ? 57.670 9.452 -2.798 1.00 17.02 15 GLY B CA 1
ATOM 1099 C C . GLY B 1 16 ? 57.292 8.655 -4.043 1.00 17.10 15 GLY B C 1
ATOM 1100 O O . GLY B 1 16 ? 58.060 8.595 -5.016 1.00 15.74 15 GLY B O 1
ATOM 1101 N N . SER B 1 17 ? 56.121 8.008 -4.012 1.00 15.90 16 SER B N 1
ATOM 1102 C CA . SER B 1 17 ? 55.601 7.328 -5.192 1.00 16.40 16 SER B CA 1
ATOM 1103 C C . SER B 1 17 ? 55.138 8.331 -6.256 1.00 16.51 16 SER B C 1
ATOM 1104 O O . SER B 1 17 ? 54.656 9.424 -5.953 1.00 18.00 16 SER B O 1
ATOM 1107 N N . ASN B 1 18 ? 55.288 7.936 -7.507 1.00 17.62 17 ASN B N 1
ATOM 1108 C CA . ASN B 1 18 ? 54.871 8.729 -8.648 1.00 18.95 17 ASN B CA 1
ATOM 1109 C C . ASN B 1 18 ? 53.857 7.965 -9.471 1.00 18.17 17 ASN B C 1
ATOM 1110 O O . ASN B 1 18 ? 53.906 6.743 -9.558 1.00 17.48 17 ASN B O 1
ATOM 1115 N N . MET B 1 19 ? 52.920 8.708 -10.042 1.00 17.70 18 MET B N 1
ATOM 1116 C CA . MET B 1 19 ? 51.993 8.114 -10.968 1.00 17.90 18 MET B CA 1
ATOM 1117 C C . MET B 1 19 ? 51.652 9.053 -12.105 1.00 18.08 18 MET B C 1
ATOM 1118 O O . MET B 1 19 ? 51.568 10.266 -11.921 1.00 18.23 18 MET B O 1
ATOM 1123 N N . THR B 1 20 ? 51.449 8.468 -13.276 1.00 18.48 19 THR B N 1
ATOM 1124 C CA . THR B 1 20 ? 51.009 9.229 -14.438 1.00 19.68 19 THR B CA 1
ATOM 1125 C C . THR B 1 20 ? 49.619 8.756 -14.809 1.00 18.58 19 THR B C 1
ATOM 1126 O O . THR B 1 20 ? 49.397 7.566 -14.934 1.00 20.30 19 THR B O 1
ATOM 1130 N N . ILE B 1 21 ? 48.696 9.691 -14.977 1.00 17.72 20 ILE B N 1
ATOM 1131 C CA . ILE B 1 21 ? 47.336 9.340 -15.395 1.00 17.26 20 ILE B CA 1
ATOM 1132 C C . ILE B 1 21 ? 47.121 9.833 -16.822 1.00 18.84 20 ILE B C 1
ATOM 1133 O O . ILE B 1 21 ? 47.562 10.940 -17.173 1.00 17.95 20 ILE B O 1
ATOM 1138 N N . SER B 1 22 ? 46.490 8.986 -17.644 1.00 19.92 21 SER B N 1
ATOM 1139 C CA . SER B 1 22 ? 46.169 9.339 -19.048 1.00 21.18 21 SER B CA 1
ATOM 1140 C C . SER B 1 22 ? 45.028 10.334 -19.106 1.00 20.31 21 SER B C 1
ATOM 1141 O O . SER B 1 22 ? 44.397 10.628 -18.109 1.00 20.90 21 SER B O 1
ATOM 1144 N N . ALA B 1 23 ? 44.733 10.865 -20.295 1.00 21.33 22 ALA B N 1
ATOM 1145 C CA . ALA B 1 23 ? 43.485 11.598 -20.462 1.00 21.20 22 ALA B CA 1
ATOM 1146 C C . ALA B 1 23 ? 42.287 10.653 -20.233 1.00 21.27 22 ALA B C 1
ATOM 1147 O O . ALA B 1 23 ? 42.403 9.427 -20.451 1.00 19.90 22 ALA B O 1
ATOM 1149 N N . LEU B 1 24 ? 41.152 11.211 -19.815 1.00 21.29 23 LEU B N 1
ATOM 1150 C CA . LEU B 1 24 ? 39.939 10.416 -19.606 1.00 21.70 23 LEU B CA 1
ATOM 1151 C C . LEU B 1 24 ? 39.270 10.125 -20.934 1.00 21.95 23 LEU B C 1
ATOM 1152 O O . LEU B 1 24 ? 39.172 11.022 -21.774 1.00 20.92 23 LEU B O 1
ATOM 1157 N N . ASP B 1 25 ? 38.852 8.870 -21.154 1.00 20.45 24 ASP B N 1
ATOM 1158 C CA . ASP B 1 25 ? 37.955 8.584 -22.287 1.00 20.77 24 ASP B CA 1
ATOM 1159 C C . ASP B 1 25 ? 36.570 9.243 -22.089 1.00 20.80 24 ASP B C 1
ATOM 1160 O O . ASP B 1 25 ? 36.311 9.845 -21.046 1.00 18.62 24 ASP B O 1
ATOM 1169 N N . VAL B 1 26 ? 35.677 9.107 -23.066 1.00 21.77 25 VAL B N 1
ATOM 1170 C CA . VAL B 1 26 ? 34.340 9.713 -22.941 1.00 23.92 25 VAL B CA 1
ATOM 1171 C C . VAL B 1 26 ? 33.590 9.164 -21.718 1.00 24.53 25 VAL B C 1
ATOM 1172 O O . VAL B 1 26 ? 32.904 9.922 -21.029 1.00 25.74 25 VAL B O 1
ATOM 1176 N N . ALA B 1 27 ? 33.762 7.874 -21.410 1.00 24.03 26 ALA B N 1
ATOM 1177 C CA . ALA B 1 27 ? 33.074 7.289 -20.247 1.00 23.34 26 ALA B CA 1
ATOM 1178 C C . ALA B 1 27 ? 33.761 7.557 -18.882 1.00 22.11 26 ALA B C 1
ATOM 1179 O O . ALA B 1 27 ? 33.383 6.979 -17.859 1.00 22.39 26 ALA B O 1
ATOM 1181 N N . GLY B 1 28 ? 34.765 8.434 -18.880 1.00 20.58 27 GLY B N 1
ATOM 1182 C CA . GLY B 1 28 ? 35.531 8.766 -17.680 1.00 19.76 27 GLY B CA 1
ATOM 1183 C C . GLY B 1 28 ? 36.521 7.706 -17.245 1.00 19.55 27 GLY B C 1
ATOM 1184 O O . GLY B 1 28 ? 37.071 7.793 -16.138 1.00 19.46 27 GLY B O 1
ATOM 1185 N N . THR B 1 29 ? 36.740 6.700 -18.099 1.00 18.27 28 THR B N 1
ATOM 1186 C CA . THR B 1 29 ? 37.749 5.654 -17.877 1.00 18.13 28 THR B CA 1
ATOM 1187 C C . THR B 1 29 ? 39.122 6.248 -18.125 1.00 17.60 28 THR B C 1
ATOM 1188 O O . THR B 1 29 ? 39.294 7.099 -19.011 1.00 18.90 28 THR B O 1
ATOM 1195 N N . PHE B 1 30 ? 40.116 5.817 -17.358 1.00 16.61 29 PHE B N 1
ATOM 1196 C CA . PHE B 1 30 ? 41.487 6.208 -17.672 1.00 15.76 29 PHE B CA 1
ATOM 1197 C C . PHE B 1 30 ? 42.480 5.095 -17.428 1.00 15.90 29 PHE B C 1
ATOM 1198 O O . PHE B 1 30 ? 42.176 4.131 -16.719 1.00 14.35 29 PHE B O 1
ATOM 1206 N N . SER B 1 31 ? 43.689 5.269 -17.958 1.00 16.42 30 SER B N 1
ATOM 1207 C CA . SER B 1 31 ? 44.775 4.345 -17.647 1.00 16.72 30 SER B CA 1
ATOM 1208 C C . SER B 1 31 ? 45.934 5.169 -17.077 1.00 15.51 30 SER B C 1
ATOM 1209 O O . SER B 1 31 ? 45.841 6.381 -16.921 1.00 16.09 30 SER B O 1
ATOM 1212 N N . GLY B 1 32 ? 47.031 4.512 -16.775 1.00 14.78 31 GLY B N 1
ATOM 1213 C CA . GLY B 1 32 ? 48.179 5.219 -16.218 1.00 14.68 31 GLY B CA 1
ATOM 1214 C C . GLY B 1 32 ? 49.261 4.237 -15.834 1.00 14.75 31 GLY B C 1
ATOM 1215 O O . GLY B 1 32 ? 49.172 3.062 -16.132 1.00 15.19 31 GLY B O 1
ATOM 1216 N N . SER B 1 33 ? 50.305 4.745 -15.197 1.00 15.65 32 SER B N 1
ATOM 1217 C CA . SER B 1 33 ? 51.373 3.926 -14.678 1.00 16.13 32 SER B CA 1
ATOM 1218 C C . SER B 1 33 ? 51.672 4.467 -13.283 1.00 16.25 32 SER B C 1
ATOM 1219 O O . SER B 1 33 ? 51.455 5.648 -12.981 1.00 15.43 32 SER B O 1
ATOM 1222 N N . TYR B 1 34 ? 52.142 3.573 -12.440 1.00 16.08 33 TYR B N 1
ATOM 1223 C CA . TYR B 1 34 ? 52.385 3.861 -11.028 1.00 15.78 33 TYR B CA 1
ATOM 1224 C C . TYR B 1 34 ? 53.775 3.340 -10.698 1.00 16.47 33 TYR B C 1
ATOM 1225 O O . TYR B 1 34 ? 54.071 2.180 -10.979 1.00 16.46 33 TYR B O 1
ATOM 1234 N N . GLN B 1 35 ? 54.608 4.211 -10.119 1.00 17.02 34 GLN B N 1
ATOM 1235 C CA . GLN B 1 35 ? 55.979 3.886 -9.685 1.00 17.70 34 GLN B CA 1
ATOM 1236 C C . GLN B 1 35 ? 55.975 4.041 -8.174 1.00 16.35 34 GLN B C 1
ATOM 1237 O O . GLN B 1 35 ? 56.155 5.133 -7.645 1.00 16.75 34 GLN B O 1
ATOM 1243 N N . THR B 1 36 ? 55.697 2.959 -7.462 1.00 17.04 35 THR B N 1
ATOM 1244 C CA . THR B 1 36 ? 55.700 3.065 -6.006 1.00 16.10 35 THR B CA 1
ATOM 1245 C C . THR B 1 36 ? 57.128 3.259 -5.465 1.00 16.79 35 THR B C 1
ATOM 1246 O O . THR B 1 36 ? 58.080 2.690 -6.034 1.00 17.03 35 THR B O 1
ATOM 1250 N N . ALA B 1 37 ? 57.270 4.054 -4.402 1.00 16.64 36 ALA B N 1
ATOM 1251 C CA . ALA B 1 37 ? 58.582 4.213 -3.718 1.00 17.35 36 ALA B CA 1
ATOM 1252 C C . ALA B 1 37 ? 58.889 3.051 -2.774 1.00 18.49 36 ALA B C 1
ATOM 1253 O O . ALA B 1 37 ? 60.061 2.816 -2.407 1.00 18.22 36 ALA B O 1
ATOM 1255 N N . VAL B 1 38 ? 57.835 2.336 -2.371 1.00 18.04 37 VAL B N 1
ATOM 1256 C CA . VAL B 1 38 ? 57.888 1.310 -1.328 1.00 18.17 37 VAL B CA 1
ATOM 1257 C C . VAL B 1 38 ? 57.177 0.021 -1.724 1.00 18.90 37 VAL B C 1
ATOM 1258 O O . VAL B 1 38 ? 56.277 0.028 -2.550 1.00 18.09 37 VAL B O 1
ATOM 1262 N N . THR B 1 39 ? 57.618 -1.089 -1.145 1.00 19.25 38 THR B N 1
ATOM 1263 C CA . THR B 1 39 ? 56.995 -2.378 -1.366 1.00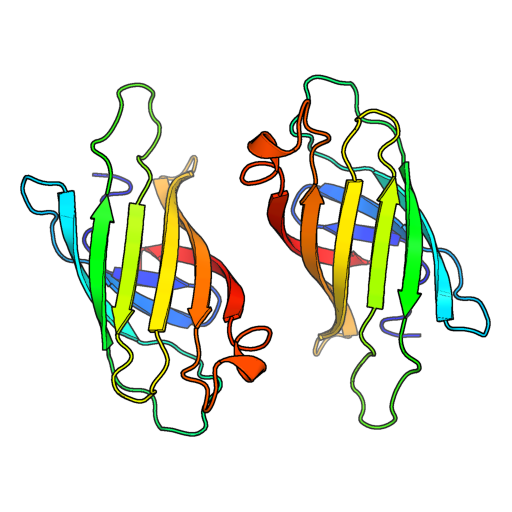 19.39 38 THR B CA 1
ATOM 1264 C C . THR B 1 39 ? 57.057 -3.194 -0.076 1.00 20.65 38 THR B C 1
ATOM 1265 O O . THR B 1 39 ? 57.985 -3.052 0.723 1.00 20.48 38 THR B O 1
ATOM 1269 N N . ALA B 1 40 ? 56.055 -4.040 0.131 1.00 21.74 39 ALA B N 1
ATOM 1270 C CA . ALA B 1 40 ? 56.046 -4.894 1.310 1.00 23.31 39 ALA B CA 1
ATOM 1271 C C . ALA B 1 40 ? 56.816 -6.146 0.981 1.00 24.27 39 ALA B C 1
ATOM 1272 O O . ALA B 1 40 ? 57.159 -6.891 1.878 1.00 25.93 39 ALA B O 1
ATOM 1274 N N . THR B 1 41 ? 57.090 -6.361 -0.308 1.00 25.55 40 THR B N 1
ATOM 1275 C CA . THR B 1 41 ? 57.876 -7.491 -0.794 1.00 25.94 40 THR B CA 1
ATOM 1276 C C . THR B 1 41 ? 59.367 -7.150 -0.717 1.00 27.05 40 THR B C 1
ATOM 1277 O O . THR B 1 41 ? 59.754 -6.054 -0.317 1.00 26.13 40 THR B O 1
ATOM 1281 N N . ASN B 1 42 ? 60.206 -8.096 -1.113 1.00 28.25 41 ASN B N 1
ATOM 1282 C CA . ASN B 1 42 ? 61.643 -7.809 -1.203 1.00 29.50 41 ASN B CA 1
ATOM 1283 C C . ASN B 1 42 ? 62.104 -7.816 -2.656 1.00 30.13 41 ASN B C 1
ATOM 1284 O O . ASN B 1 42 ? 63.305 -7.950 -2.946 1.00 30.48 41 ASN B O 1
ATOM 1293 N N . LYS B 1 43 ? 61.141 -7.668 -3.575 1.00 29.68 42 LYS B N 1
ATOM 1294 C CA . LYS B 1 43 ? 61.450 -7.674 -4.996 1.00 29.22 42 LYS B CA 1
ATOM 1295 C C . LYS B 1 43 ? 61.799 -6.254 -5.407 1.00 28.01 42 LYS B C 1
ATOM 1296 O O . LYS B 1 43 ? 61.465 -5.300 -4.714 1.00 28.07 42 LYS B O 1
ATOM 1302 N N . GLN B 1 44 ? 62.489 -6.119 -6.536 1.00 26.19 43 GLN B N 1
ATOM 1303 C CA . GLN B 1 44 ? 62.796 -4.816 -7.114 1.00 25.26 43 GLN B CA 1
ATOM 1304 C C . GLN B 1 44 ? 61.504 -4.230 -7.725 1.00 22.90 43 GLN B C 1
ATOM 1305 O O . GLN B 1 44 ? 60.774 -4.937 -8.436 1.00 21.94 43 GLN B O 1
ATOM 1311 N N . ILE B 1 45 ? 61.261 -2.948 -7.455 1.00 20.64 44 ILE B N 1
ATOM 1312 C CA . ILE B 1 45 ? 60.055 -2.246 -7.907 1.00 19.30 44 ILE B CA 1
ATOM 1313 C C . ILE B 1 45 ? 60.141 -1.966 -9.414 1.00 19.27 44 ILE B C 1
ATOM 1314 O O . ILE B 1 45 ? 61.202 -1.561 -9.917 1.00 19.89 44 ILE B O 1
ATOM 1319 N N . LEU B 1 46 ? 59.046 -2.239 -10.123 1.00 17.81 45 LEU B N 1
ATOM 1320 C CA . LEU B 1 46 ? 58.911 -1.975 -11.559 1.00 17.70 45 LEU B CA 1
ATOM 1321 C C . LEU B 1 46 ? 57.647 -1.164 -11.758 1.00 18.00 45 LEU B C 1
ATOM 1322 O O . LEU B 1 46 ? 56.645 -1.424 -11.059 1.00 15.83 45 LEU B O 1
ATOM 1327 N N . VAL B 1 47 ? 57.695 -0.206 -12.696 1.00 17.35 46 VAL B N 1
ATOM 1328 C CA . VAL B 1 47 ? 56.549 0.610 -13.087 1.00 17.55 46 VAL B CA 1
ATOM 1329 C C . VAL B 1 47 ? 55.372 -0.298 -13.369 1.00 16.93 46 VAL B C 1
ATOM 1330 O O . VAL B 1 47 ? 55.527 -1.327 -14.011 1.00 17.17 46 VAL B O 1
ATOM 1334 N N . SER B 1 48 ? 54.202 0.051 -12.855 1.00 15.42 47 SER B N 1
ATOM 1335 C CA . SER B 1 48 ? 53.052 -0.814 -13.075 1.00 14.03 47 SER B CA 1
ATOM 1336 C C . SER B 1 48 ? 51.832 -0.095 -13.623 1.00 14.64 47 SER B C 1
ATOM 1337 O O . SER B 1 48 ? 51.611 1.082 -13.315 1.00 13.69 47 SER B O 1
ATOM 1340 N N . PRO B 1 49 ? 51.018 -0.811 -14.422 1.00 13.82 48 PRO B N 1
ATOM 1341 C CA . PRO B 1 49 ? 49.888 -0.142 -15.031 1.00 13.86 48 PRO B CA 1
ATOM 1342 C C . PRO B 1 49 ? 48.726 0.039 -14.037 1.00 14.23 48 PRO B C 1
ATOM 1343 O O . PRO B 1 49 ? 48.558 -0.752 -13.082 1.00 13.97 48 PRO B O 1
ATOM 1347 N N . LEU B 1 50 ? 47.908 1.039 -14.317 1.00 13.06 49 LEU B N 1
ATOM 1348 C CA . LEU B 1 50 ? 46.681 1.297 -13.551 1.00 13.08 49 LEU B CA 1
ATOM 1349 C C . LEU B 1 50 ? 45.510 1.536 -14.487 1.00 13.23 49 LEU B C 1
ATOM 1350 O O . LEU B 1 50 ? 45.693 1.966 -15.625 1.00 12.58 49 LEU B O 1
ATOM 1355 N N . LYS B 1 51 ? 44.306 1.230 -14.004 1.00 14.06 50 LYS B N 1
ATOM 1356 C CA . LYS B 1 51 ? 43.081 1.336 -14.812 1.00 13.85 50 LYS B CA 1
ATOM 1357 C C . LYS B 1 51 ? 42.040 1.842 -13.842 1.00 12.18 50 LYS B C 1
ATOM 1358 O O . LYS B 1 51 ? 41.904 1.315 -12.743 1.00 10.83 50 LYS B O 1
ATOM 1364 N N . GLY B 1 52 ? 41.302 2.865 -14.239 1.00 11.75 51 GLY B N 1
ATOM 1365 C CA . GLY B 1 52 ? 40.259 3.366 -13.357 1.00 11.30 51 GLY B CA 1
ATOM 1366 C C . GLY B 1 52 ? 39.190 4.169 -14.085 1.00 10.67 51 GLY B C 1
ATOM 1367 O O . GLY B 1 52 ? 39.087 4.158 -15.300 1.00 11.26 51 GLY B O 1
ATOM 1368 N N . ALA B 1 53 ? 38.407 4.871 -13.295 1.00 11.11 52 ALA B N 1
ATOM 1369 C CA . ALA B 1 53 ? 37.282 5.636 -13.772 1.00 12.18 52 ALA B CA 1
ATOM 1370 C C . ALA B 1 53 ? 36.998 6.776 -12.813 1.00 13.41 52 ALA B C 1
ATOM 1371 O O . ALA B 1 53 ? 37.136 6.648 -11.585 1.00 12.61 52 ALA B O 1
ATOM 1373 N N . GLN B 1 54 ? 36.566 7.895 -13.368 1.00 13.86 53 GLN B N 1
ATOM 1374 C CA . GLN B 1 54 ? 36.227 9.036 -12.558 1.00 14.97 53 GLN B CA 1
ATOM 1375 C C . GLN B 1 54 ? 34.815 9.440 -12.895 1.00 15.33 53 GLN B C 1
ATOM 1376 O O . GLN B 1 54 ? 34.418 9.362 -14.073 1.00 16.70 53 GLN B O 1
ATOM 1382 N N . GLN B 1 55 ? 34.098 9.911 -11.889 1.00 15.08 54 GLN B N 1
ATOM 1383 C CA . GLN B 1 55 ? 32.719 10.418 -12.084 1.00 16.00 54 GLN B CA 1
ATOM 1384 C C . GLN B 1 55 ? 32.760 11.712 -12.916 1.00 17.83 54 GLN B C 1
ATOM 1385 O O . GLN B 1 55 ? 33.771 12.422 -12.912 1.00 16.67 54 GLN B O 1
ATOM 1391 N N . PRO B 1 56 ? 31.674 12.020 -13.657 1.00 19.87 55 PRO B N 1
ATOM 1392 C CA . PRO B 1 56 ? 31.701 13.324 -14.328 1.00 21.77 55 PRO B CA 1
ATOM 1393 C C . PRO B 1 56 ? 31.526 14.475 -13.314 1.00 23.81 55 PRO B C 1
ATOM 1394 O O . PRO B 1 56 ? 30.859 14.283 -12.301 1.00 23.32 55 PRO B O 1
ATOM 1398 N N . PRO B 1 57 ? 32.135 15.653 -13.584 1.00 26.45 56 PRO B N 1
ATOM 1399 C CA . PRO B 1 57 ? 32.090 16.760 -12.635 1.00 28.45 56 PRO B CA 1
ATOM 1400 C C . PRO B 1 57 ? 30.676 17.288 -12.405 1.00 30.07 56 PRO B C 1
ATOM 1401 O O . PRO B 1 57 ? 29.847 17.279 -13.330 1.00 29.52 56 PRO B O 1
ATOM 1405 N N . GLY B 1 58 ? 30.415 17.712 -11.170 1.00 32.13 57 GLY B N 1
ATOM 1406 C CA . GLY B 1 58 ? 29.171 18.386 -10.813 1.00 34.69 57 GLY B CA 1
ATOM 1407 C C . GLY B 1 58 ? 29.247 19.857 -11.199 1.00 36.80 57 GLY B C 1
ATOM 1408 O O . GLY B 1 58 ? 30.048 20.250 -12.058 1.00 37.26 57 GLY B O 1
ATOM 1409 N N . THR B 1 59 ? 28.408 20.669 -10.563 1.00 39.33 58 THR B N 1
ATOM 1410 C CA . THR B 1 59 ? 28.313 22.105 -10.875 1.00 40.89 58 THR B CA 1
ATOM 1411 C C . THR B 1 59 ? 28.435 22.954 -9.612 1.00 41.53 58 THR B C 1
ATOM 1412 O O . THR B 1 59 ? 28.091 24.145 -9.622 1.00 42.12 58 THR B O 1
ATOM 1416 N N . LYS B 1 60 ? 28.959 22.356 -8.540 1.00 41.21 59 LYS B N 1
ATOM 1417 C CA . LYS B 1 60 ? 29.019 23.019 -7.225 1.00 41.31 59 LYS B CA 1
ATOM 1418 C C . LYS B 1 60 ? 30.433 23.445 -6.781 1.00 40.10 59 LYS B C 1
ATOM 1419 O O . LYS B 1 60 ? 30.666 23.692 -5.586 1.00 40.79 59 LYS B O 1
ATOM 1425 N N . GLY B 1 61 ? 31.366 23.517 -7.732 1.00 38.54 60 GLY B N 1
ATOM 1426 C CA . GLY B 1 61 ? 32.771 23.802 -7.436 1.00 36.62 60 GLY B CA 1
ATOM 1427 C C . GLY B 1 61 ? 33.538 22.674 -6.749 1.00 35.52 60 GLY B C 1
ATOM 1428 O O . GLY B 1 61 ? 34.592 22.912 -6.158 1.00 35.78 60 GLY B O 1
ATOM 1429 N N . GLN B 1 62 ? 33.004 21.450 -6.802 1.00 33.29 61 GLN B N 1
ATOM 1430 C CA . GLN B 1 62 ? 33.637 20.302 -6.146 1.00 31.50 61 GLN B CA 1
ATOM 1431 C C . GLN B 1 62 ? 34.147 19.291 -7.208 1.00 29.26 61 GLN B C 1
ATOM 1432 O O . GLN B 1 62 ? 33.484 19.052 -8.230 1.00 29.44 61 GLN B O 1
ATOM 1438 N N . GLN B 1 63 ? 35.323 18.711 -6.978 1.00 26.56 62 GLN B N 1
ATOM 1439 C CA . GLN B 1 63 ? 35.895 17.727 -7.914 1.00 23.88 62 GLN B CA 1
ATOM 1440 C C . GLN B 1 63 ? 35.260 16.343 -7.715 1.00 21.60 62 GLN B C 1
ATOM 1441 O O . GLN B 1 63 ? 34.935 15.974 -6.575 1.00 20.55 62 GLN B O 1
ATOM 1447 N N . PRO B 1 64 ? 35.065 15.582 -8.817 1.00 19.21 63 PRO B N 1
ATOM 1448 C CA . PRO B 1 64 ? 34.314 14.332 -8.675 1.00 17.66 63 PRO B CA 1
ATOM 1449 C C . PRO B 1 64 ? 35.193 13.237 -8.103 1.00 16.92 63 PRO B C 1
ATOM 1450 O O . PRO B 1 64 ? 36.431 13.328 -8.176 1.00 17.45 63 PRO B O 1
ATOM 1454 N N . THR B 1 65 ? 34.555 12.211 -7.565 1.00 14.71 64 THR B N 1
ATOM 1455 C CA . THR B 1 65 ? 35.303 11.049 -7.040 1.00 14.51 64 THR B CA 1
ATOM 1456 C C . THR B 1 65 ? 35.861 10.138 -8.141 1.00 13.19 64 THR B C 1
ATOM 1457 O O . THR B 1 65 ? 35.422 10.148 -9.304 1.00 12.63 64 THR B O 1
ATOM 1461 N N . PHE B 1 66 ? 36.894 9.366 -7.793 1.00 12.84 65 PHE B N 1
ATOM 1462 C CA . PHE B 1 66 ? 37.520 8.498 -8.765 1.00 12.92 65 PHE B CA 1
ATOM 1463 C C . PHE B 1 66 ? 38.194 7.331 -8.065 1.00 12.45 65 PHE B C 1
ATOM 1464 O O . PHE B 1 66 ? 38.459 7.375 -6.871 1.00 12.20 65 PHE B O 1
ATOM 1472 N N . GLY B 1 67 ? 38.457 6.292 -8.828 1.00 11.52 66 GLY B N 1
ATOM 1473 C CA . GLY B 1 67 ? 39.235 5.182 -8.285 1.00 11.61 66 GLY B CA 1
ATOM 1474 C C . GLY B 1 67 ? 40.006 4.513 -9.368 1.00 11.46 66 GLY B C 1
ATOM 1475 O O . GLY B 1 67 ? 39.715 4.686 -10.545 1.00 10.75 66 GLY B O 1
ATOM 1476 N N . PHE B 1 68 ? 41.007 3.726 -8.976 1.00 11.51 67 PHE B N 1
ATOM 1477 C CA . PHE B 1 68 ? 41.714 2.916 -9.940 1.00 11.67 67 PHE B CA 1
ATOM 1478 C C . PHE B 1 68 ? 42.335 1.715 -9.260 1.00 10.97 67 PHE B C 1
ATOM 1479 O O . PHE B 1 68 ? 42.454 1.677 -8.014 1.00 11.34 67 PHE B O 1
ATOM 1487 N N . THR B 1 69 ? 42.726 0.769 -10.109 1.00 12.14 68 THR B N 1
ATOM 1488 C CA . THR B 1 69 ? 43.372 -0.458 -9.727 1.00 11.80 68 THR B CA 1
ATOM 1489 C C . THR B 1 69 ? 44.810 -0.427 -10.253 1.00 12.51 68 THR B C 1
ATOM 1490 O O . THR B 1 69 ? 45.034 -0.214 -11.459 1.00 13.56 68 THR B O 1
ATOM 1494 N N . VAL B 1 70 ? 45.758 -0.720 -9.369 1.00 11.38 69 VAL B N 1
ATOM 1495 C CA . VAL B 1 70 ? 47.155 -0.933 -9.775 1.00 11.99 69 VAL B CA 1
ATOM 1496 C C . VAL B 1 70 ? 47.483 -2.421 -9.843 1.00 12.46 69 VAL B C 1
ATOM 1497 O O . VAL B 1 70 ? 47.391 -3.132 -8.846 1.00 12.23 69 VAL B O 1
ATOM 1501 N N . GLN B 1 71 ? 47.907 -2.855 -11.024 1.00 13.18 70 GLN B N 1
ATOM 1502 C CA . GLN B 1 71 ? 48.301 -4.224 -11.287 1.00 14.41 70 GLN B CA 1
ATOM 1503 C C . GLN B 1 71 ? 49.825 -4.308 -11.212 1.00 14.33 70 GLN B C 1
ATOM 1504 O O . GLN B 1 71 ? 50.521 -4.129 -12.223 1.00 13.56 70 GLN B O 1
ATOM 1510 N N . TRP B 1 72 ? 50.333 -4.589 -10.011 1.00 15.59 71 TRP B N 1
ATOM 1511 C CA . TRP B 1 72 ? 51.768 -4.523 -9.733 1.00 15.18 71 TRP B CA 1
ATOM 1512 C C . TRP B 1 72 ? 52.545 -5.525 -10.599 1.00 15.74 71 TRP B C 1
ATOM 1513 O O . TRP B 1 72 ? 52.149 -6.669 -10.774 1.00 15.78 71 TRP B O 1
ATOM 1524 N N . GLN B 1 73 ? 53.646 -5.056 -11.169 1.00 16.01 72 GLN B N 1
ATOM 1525 C CA . GLN B 1 73 ? 54.389 -5.860 -12.138 1.00 17.98 72 GLN B CA 1
ATOM 1526 C C . GLN B 1 73 ? 55.477 -6.734 -11.502 1.00 18.97 72 GLN B C 1
ATOM 1527 O O . GLN B 1 73 ? 56.179 -7.495 -12.197 1.00 19.36 72 GLN B O 1
ATOM 1533 N N . PHE B 1 74 ? 55.590 -6.644 -10.188 1.00 19.22 73 PHE B N 1
ATOM 1534 C CA . PHE B 1 74 ? 56.689 -7.262 -9.456 1.00 20.27 73 PHE B CA 1
ATOM 1535 C C . PHE B 1 74 ? 56.163 -7.973 -8.215 1.00 20.79 73 PHE B C 1
ATOM 1536 O O . PHE B 1 74 ? 56.931 -8.478 -7.414 1.00 21.91 73 PHE B O 1
ATOM 1544 N N . ALA B 1 75 ? 54.845 -7.990 -8.055 1.00 21.23 74 ALA B N 1
ATOM 1545 C CA . ALA B 1 75 ? 54.207 -8.621 -6.909 1.00 20.37 74 ALA B CA 1
ATOM 1546 C C . ALA B 1 75 ? 52.911 -9.276 -7.326 1.00 19.89 74 ALA B C 1
ATOM 1547 O O . ALA B 1 75 ? 52.349 -8.929 -8.377 1.00 19.04 74 ALA B O 1
ATOM 1549 N N . ASP B 1 76 ? 52.426 -10.204 -6.498 1.00 18.65 75 ASP B N 1
ATOM 1550 C CA . ASP B 1 76 ? 51.199 -10.943 -6.803 1.00 18.83 75 ASP B CA 1
ATOM 1551 C C . ASP B 1 76 ? 49.950 -10.215 -6.276 1.00 17.12 75 ASP B C 1
ATOM 1552 O O . ASP B 1 76 ? 48.803 -10.631 -6.529 1.00 16.91 75 ASP B O 1
ATOM 1557 N N . SER B 1 77 ? 50.223 -9.143 -5.563 1.00 15.38 76 SER B N 1
ATOM 1558 C CA . SER B 1 77 ? 49.227 -8.282 -4.936 1.00 14.43 76 SER B CA 1
ATOM 1559 C C . SER B 1 77 ? 48.577 -7.308 -5.946 1.00 14.08 76 SER B C 1
ATOM 1560 O O . SER B 1 77 ? 49.081 -7.087 -7.044 1.00 13.39 76 SER B O 1
ATOM 1563 N N . THR B 1 78 ? 47.470 -6.696 -5.517 1.00 12.88 77 THR B N 1
ATOM 1564 C CA . THR B 1 78 ? 46.750 -5.707 -6.275 1.00 12.33 77 THR B CA 1
ATOM 1565 C C . THR B 1 78 ? 46.337 -4.649 -5.286 1.00 11.31 77 THR B C 1
ATOM 1566 O O . THR B 1 78 ? 45.941 -4.956 -4.161 1.00 11.43 77 THR B O 1
ATOM 1570 N N . THR B 1 79 ? 46.419 -3.389 -5.707 1.00 11.14 78 THR B N 1
ATOM 1571 C CA . THR B 1 79 ? 45.954 -2.282 -4.878 1.00 10.94 78 THR B CA 1
ATOM 1572 C C . THR B 1 79 ? 44.857 -1.538 -5.592 1.00 9.62 78 THR B C 1
ATOM 1573 O O . THR B 1 79 ? 44.889 -1.379 -6.829 1.00 9.78 78 THR B O 1
ATOM 1577 N N . VAL B 1 80 ? 43.879 -1.078 -4.817 1.00 9.36 79 VAL B N 1
ATOM 1578 C CA . VAL B 1 80 ? 42.921 -0.140 -5.390 1.00 9.94 79 VAL B CA 1
ATOM 1579 C C . VAL B 1 80 ? 43.027 1.147 -4.583 1.00 9.62 79 VAL B C 1
ATOM 1580 O O . VAL B 1 80 ? 43.281 1.119 -3.364 1.00 9.92 79 VAL B O 1
ATOM 1584 N N . PHE B 1 81 ? 42.822 2.272 -5.260 1.00 9.09 80 PHE B N 1
ATOM 1585 C CA . PHE B 1 81 ? 42.873 3.551 -4.619 1.00 9.24 80 PHE B CA 1
ATOM 1586 C C . PHE B 1 81 ? 41.559 4.221 -4.948 1.00 9.24 80 PHE B C 1
ATOM 1587 O O . PHE B 1 81 ? 41.050 4.034 -6.056 1.00 9.37 80 PHE B O 1
ATOM 1595 N N . VAL B 1 82 ? 41.020 4.987 -3.997 1.00 9.43 81 VAL B N 1
ATOM 1596 C CA . VAL B 1 82 ? 39.817 5.775 -4.253 1.00 10.31 81 VAL B CA 1
ATOM 1597 C C . VAL B 1 82 ? 39.955 7.139 -3.594 1.00 11.16 81 VAL B C 1
ATOM 1598 O O . VAL B 1 82 ? 40.521 7.262 -2.507 1.00 11.27 81 VAL B O 1
ATOM 1602 N N . GLY B 1 83 ? 39.432 8.180 -4.253 1.00 11.45 82 GLY B N 1
ATOM 1603 C CA . GLY B 1 83 ? 39.727 9.520 -3.815 1.00 13.35 82 GLY B CA 1
ATOM 1604 C C . GLY B 1 83 ? 38.976 10.653 -4.508 1.00 14.00 82 GLY B C 1
ATOM 1605 O O . GLY B 1 83 ? 37.991 10.462 -5.239 1.00 12.63 82 GLY B O 1
ATOM 1606 N N . GLN B 1 84 ? 39.482 11.853 -4.242 1.00 14.73 83 GLN B N 1
ATOM 1607 C CA . GLN B 1 84 ? 38.890 13.078 -4.726 1.00 15.48 83 GLN B CA 1
ATOM 1608 C C . GLN B 1 84 ? 39.995 14.131 -4.712 1.00 16.92 83 GLN B C 1
ATOM 1609 O O . GLN B 1 84 ? 40.772 14.195 -3.759 1.00 15.48 83 GLN B O 1
ATOM 1615 N N . CYS B 1 85 ? 40.057 14.945 -5.767 1.00 19.04 84 CYS B N 1
ATOM 1616 C CA . CYS B 1 85 ? 41.015 16.043 -5.836 1.00 19.66 84 CYS B CA 1
ATOM 1617 C C . CYS B 1 85 ? 40.460 17.286 -5.137 1.00 20.54 84 CYS B C 1
ATOM 1618 O O . CYS B 1 85 ? 39.251 17.514 -5.120 1.00 19.66 84 CYS B O 1
ATOM 1621 N N . PHE B 1 86 ? 41.357 18.060 -4.535 1.00 20.82 85 PHE B N 1
ATOM 1622 C CA . PHE B 1 86 ? 41.009 19.374 -3.955 1.00 23.17 85 PHE B CA 1
ATOM 1623 C C . PHE B 1 86 ? 41.980 20.416 -4.462 1.00 24.73 85 PHE B C 1
ATOM 1624 O O . PHE B 1 86 ? 43.143 20.125 -4.704 1.00 23.73 85 PHE B O 1
ATOM 1632 N N . VAL B 1 87 ? 41.479 21.630 -4.660 1.00 27.82 86 VAL B N 1
ATOM 1633 C CA . VAL B 1 87 ? 42.326 22.740 -5.087 1.00 31.30 86 VAL B CA 1
ATOM 1634 C C . VAL B 1 87 ? 42.257 23.788 -3.969 1.00 32.72 86 VAL B C 1
ATOM 1635 O O . VAL B 1 87 ? 41.164 24.169 -3.555 1.00 32.73 86 VAL B O 1
ATOM 1639 N N . ASP B 1 88 ? 43.417 24.172 -3.428 1.00 35.36 87 ASP B N 1
ATOM 1640 C CA . ASP B 1 88 ? 43.463 25.146 -2.330 1.00 38.10 87 ASP B CA 1
ATOM 1641 C C . ASP B 1 88 ? 43.360 26.584 -2.851 1.00 40.04 87 ASP B C 1
ATOM 1642 O O . ASP B 1 88 ? 43.221 26.800 -4.067 1.00 40.66 87 ASP B O 1
ATOM 1647 N N . ARG B 1 89 ? 43.421 27.548 -1.926 1.00 42.42 88 ARG B N 1
ATOM 1648 C CA . ARG B 1 89 ? 43.376 28.994 -2.242 1.00 44.46 88 ARG B CA 1
ATOM 1649 C C . ARG B 1 89 ? 44.334 29.383 -3.380 1.00 44.66 88 ARG B C 1
ATOM 1650 O O . ARG B 1 89 ? 43.989 30.203 -4.244 1.00 45.78 88 ARG B O 1
ATOM 1658 N N . ARG B 1 90 ? 45.516 28.767 -3.377 1.00 44.69 89 ARG B N 1
ATOM 1659 C CA . ARG B 1 90 ? 46.619 29.125 -4.267 1.00 44.68 89 ARG B CA 1
ATOM 1660 C C .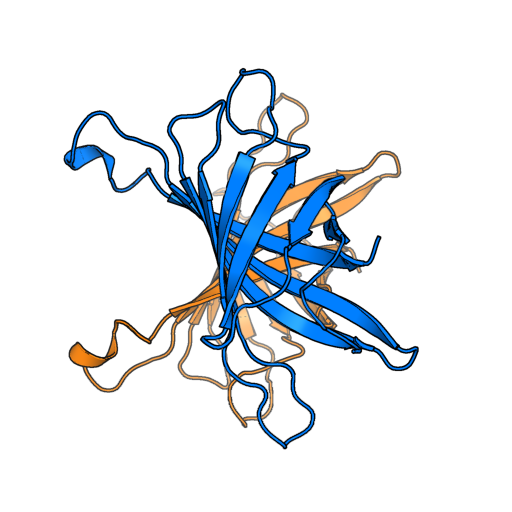 ARG B 1 90 ? 46.671 28.298 -5.550 1.00 43.73 89 ARG B C 1
ATOM 1661 O O . ARG B 1 90 ? 47.611 28.433 -6.342 1.00 44.31 89 ARG B O 1
ATOM 1669 N N . GLY B 1 91 ? 45.664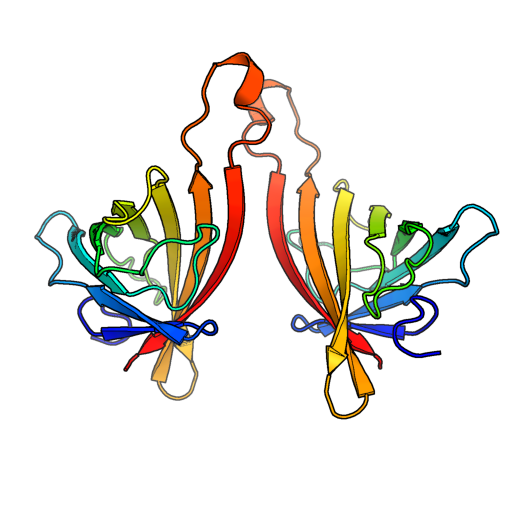 27.444 -5.756 1.00 42.37 90 GLY B N 1
ATOM 1670 C CA . GLY B 1 91 ? 45.594 26.589 -6.948 1.00 40.09 90 GLY B CA 1
ATOM 1671 C C . GLY B 1 91 ? 46.482 25.352 -6.921 1.00 38.31 90 GLY B C 1
ATOM 1672 O O . GLY B 1 91 ? 46.686 24.708 -7.952 1.00 38.77 90 GLY B O 1
ATOM 1673 N N . LYS B 1 92 ? 47.021 25.026 -5.750 1.00 36.11 91 LYS B N 1
ATOM 1674 C CA . LYS B 1 92 ? 47.743 23.778 -5.570 1.00 34.19 91 LYS B CA 1
ATOM 1675 C C . LYS B 1 92 ? 46.724 22.638 -5.480 1.00 31.71 91 LYS B C 1
ATOM 1676 O O . LYS B 1 92 ? 45.795 22.692 -4.667 1.00 32.03 91 LYS B O 1
ATOM 1682 N N . GLU B 1 93 ? 46.897 21.631 -6.335 1.00 29.55 92 GLU B N 1
ATOM 1683 C CA . GLU B 1 93 ? 45.999 20.475 -6.397 1.00 27.24 92 GLU B CA 1
ATOM 1684 C C . GLU B 1 93 ? 46.520 19.379 -5.499 1.00 25.46 92 GLU B C 1
ATOM 1685 O O . GLU B 1 93 ? 47.728 19.132 -5.422 1.00 24.94 92 GLU B O 1
ATOM 1691 N N . MET B 1 94 ? 45.597 18.703 -4.832 1.00 23.86 93 MET B N 1
ATOM 1692 C CA . MET B 1 94 ? 45.965 17.540 -4.027 1.00 22.82 93 MET B CA 1
ATOM 1693 C C . MET B 1 94 ? 44.929 16.460 -4.229 1.00 20.57 93 MET B C 1
ATOM 1694 O O . MET B 1 94 ? 43.732 16.721 -4.114 1.00 19.97 93 MET B O 1
ATOM 1699 N N . LEU B 1 95 ? 45.390 15.244 -4.510 1.00 18.16 94 LEU B N 1
ATOM 1700 C CA . LEU B 1 95 ? 44.468 14.100 -4.533 1.00 16.51 94 LEU B CA 1
ATOM 1701 C C . LEU B 1 95 ? 44.499 13.456 -3.141 1.00 16.19 94 LEU B C 1
ATOM 1702 O O . LEU B 1 95 ? 45.570 13.022 -2.687 1.00 15.46 94 LEU B O 1
ATOM 1707 N N . GLU B 1 96 ? 43.347 13.458 -2.454 1.00 14.94 95 GLU B N 1
ATOM 1708 C CA . GLU B 1 96 ? 43.199 12.762 -1.181 1.00 14.01 95 GLU B CA 1
ATOM 1709 C C . GLU B 1 96 ? 42.707 11.355 -1.473 1.00 13.54 95 GLU B C 1
ATOM 1710 O O . GLU B 1 96 ? 41.630 11.206 -2.070 1.00 13.29 95 GLU B O 1
ATOM 1716 N N . MET B 1 97 ? 43.495 10.353 -1.103 1.00 12.34 96 MET B N 1
ATOM 1717 C CA . MET B 1 97 ? 43.172 8.952 -1.475 1.00 13.17 96 MET B CA 1
ATOM 1718 C C . MET B 1 97 ? 43.194 7.978 -0.297 1.00 12.47 96 MET B C 1
ATOM 1719 O O . MET B 1 97 ? 43.924 8.173 0.663 1.00 12.59 96 MET B O 1
ATOM 1724 N N . ALA B 1 98 ? 42.326 6.968 -0.350 1.00 12.19 97 ALA B N 1
ATOM 1725 C CA . ALA B 1 98 ? 42.442 5.832 0.550 1.00 11.11 97 ALA B CA 1
ATOM 1726 C C . ALA B 1 98 ? 42.729 4.649 -0.365 1.00 10.70 97 ALA B C 1
ATOM 1727 O O . ALA B 1 98 ? 42.345 4.673 -1.537 1.00 10.70 97 ALA B O 1
ATOM 1729 N N . TRP B 1 99 ? 43.376 3.627 0.173 1.00 9.89 98 TRP B N 1
ATOM 1730 C CA . TRP B 1 99 ? 43.736 2.453 -0.613 1.00 10.58 98 TRP B CA 1
ATOM 1731 C C . TRP B 1 99 ? 43.581 1.162 0.155 1.00 9.02 98 TRP B C 1
ATOM 1732 O O . TRP B 1 99 ? 43.626 1.153 1.392 1.00 9.21 98 TRP B O 1
ATOM 1743 N N . LEU B 1 100 ? 43.343 0.090 -0.577 1.00 9.83 99 LEU B N 1
ATOM 1744 C CA . LEU B 1 100 ? 43.477 -1.256 -0.051 1.00 9.70 99 LEU B CA 1
ATOM 1745 C C . LEU B 1 100 ? 44.496 -2.064 -0.861 1.00 9.46 99 LEU B C 1
ATOM 1746 O O . LEU B 1 100 ? 44.415 -2.117 -2.082 1.00 9.65 99 LEU B O 1
ATOM 1751 N N . LEU B 1 101 ? 45.402 -2.746 -0.168 1.00 10.96 100 LEU B N 1
ATOM 1752 C CA . LEU B 1 101 ? 46.417 -3.598 -0.803 1.00 11.95 100 LEU B CA 1
ATOM 1753 C C . LEU B 1 101 ? 46.075 -5.042 -0.470 1.00 11.90 100 LEU B C 1
ATOM 1754 O O . LEU B 1 101 ? 46.011 -5.420 0.715 1.00 12.85 100 LEU B O 1
ATOM 1759 N N . ARG B 1 102 ? 45.791 -5.824 -1.501 1.00 12.45 101 ARG B N 1
ATOM 1760 C CA . ARG B 1 102 ? 45.353 -7.212 -1.328 1.00 13.75 101 ARG B CA 1
ATOM 1761 C C . ARG B 1 102 ? 46.476 -8.136 -1.720 1.00 14.50 101 ARG B C 1
ATOM 1762 O O . ARG B 1 102 ? 46.966 -8.078 -2.866 1.00 14.07 101 ARG B O 1
ATOM 1775 N N . GLU B 1 103 ? 46.868 -9.000 -0.795 1.00 15.46 102 GLU B N 1
ATOM 1776 C CA . GLU B 1 103 ? 47.848 -10.065 -1.111 1.00 16.42 102 GLU B CA 1
ATOM 1777 C C . GLU B 1 103 ? 47.179 -11.376 -1.550 1.00 17.16 102 GLU B C 1
ATOM 1778 O O . GLU B 1 103 ? 46.054 -11.660 -1.186 1.00 16.47 102 GLU B O 1
ATOM 1784 N N . GLU B 1 104 ? 47.871 -12.131 -2.395 1.00 17.48 103 GLU B N 1
ATOM 1785 C CA . GLU B 1 104 ? 47.374 -13.401 -2.855 1.00 18.94 103 GLU B CA 1
ATOM 1786 C C . GLU B 1 104 ? 47.714 -14.370 -1.737 1.00 19.64 103 GLU B C 1
ATOM 1787 O O . GLU B 1 104 ? 48.883 -14.492 -1.343 1.00 20.63 103 GLU B O 1
ATOM 1793 N N . VAL B 1 105 ? 46.696 -14.991 -1.163 1.00 20.25 104 VAL B N 1
ATOM 1794 C CA . VAL B 1 105 ? 46.943 -15.928 -0.057 1.00 21.33 104 VAL B CA 1
ATOM 1795 C C . VAL B 1 105 ? 46.774 -17.378 -0.514 1.00 22.45 104 VAL B C 1
ATOM 1796 O O . VAL B 1 105 ? 46.056 -17.646 -1.490 1.00 22.23 104 VAL B O 1
ATOM 1800 N N . PRO B 1 106 ? 47.450 -18.318 0.179 1.00 25.06 105 PRO B N 1
ATOM 1801 C CA . PRO B 1 106 ? 47.428 -19.747 -0.150 1.00 26.17 105 PRO B CA 1
ATOM 1802 C C . PRO B 1 106 ? 46.084 -20.433 0.021 1.00 27.15 105 PRO B C 1
ATOM 1803 O O . PRO B 1 106 ? 45.810 -21.426 -0.675 1.00 28.21 105 PRO B O 1
ATOM 1807 N N . SER B 1 107 ? 45.264 -19.979 0.960 1.00 27.28 106 SER B N 1
ATOM 1808 C CA . SER B 1 107 ? 43.972 -20.631 1.171 1.00 27.61 106 SER B CA 1
ATOM 1809 C C . SER B 1 107 ? 42.904 -19.659 1.624 1.00 27.44 106 SER B C 1
ATOM 1810 O O . SER B 1 107 ? 43.225 -18.553 2.056 1.00 27.42 106 SER B O 1
ATOM 1813 N N . ARG B 1 108 ? 41.646 -20.077 1.500 1.00 26.60 107 ARG B N 1
ATOM 1814 C CA . ARG B 1 108 ? 40.532 -19.216 1.854 1.00 26.97 107 ARG B CA 1
ATOM 1815 C C . ARG B 1 108 ? 40.613 -18.869 3.334 1.00 26.66 107 ARG B C 1
ATOM 1816 O O . ARG B 1 108 ? 40.237 -17.761 3.727 1.00 26.14 107 ARG B O 1
ATOM 1824 N N . LYS B 1 109 ? 41.163 -19.789 4.130 1.00 26.03 108 LYS B N 1
ATOM 1825 C CA . LYS B 1 109 ? 41.278 -19.610 5.578 1.00 26.45 108 LYS B CA 1
ATOM 1826 C C . LYS B 1 109 ? 42.244 -18.484 5.960 1.00 25.36 108 LYS B C 1
ATOM 1827 O O . LYS B 1 109 ? 42.213 -17.990 7.085 1.00 25.88 108 LYS B O 1
ATOM 1833 N N . ASP B 1 110 ? 43.082 -18.075 5.013 1.00 24.02 109 ASP B N 1
ATOM 1834 C CA . ASP B 1 110 ? 43.999 -16.967 5.239 1.00 23.17 109 ASP B CA 1
ATOM 1835 C C . ASP B 1 110 ? 43.428 -15.640 4.728 1.00 21.45 109 ASP B C 1
ATOM 1836 O O . ASP B 1 110 ? 44.113 -14.616 4.807 1.00 20.59 109 ASP B O 1
ATOM 1841 N N . THR B 1 111 ? 42.211 -15.648 4.192 1.00 19.88 110 THR B N 1
ATOM 1842 C CA . THR B 1 111 ? 41.683 -14.379 3.592 1.00 19.41 110 THR B CA 1
ATOM 1843 C C . THR B 1 111 ? 41.585 -13.256 4.595 1.00 18.07 110 THR B C 1
ATOM 1844 O O . THR B 1 111 ? 41.777 -12.082 4.219 1.00 17.73 110 THR B O 1
ATOM 1851 N N . TRP B 1 112 ? 41.306 -13.593 5.866 1.00 16.92 111 TRP B N 1
ATOM 1852 C CA . TRP B 1 112 ? 41.129 -12.555 6.905 1.00 16.67 111 TRP B CA 1
ATOM 1853 C C . TRP B 1 112 ? 42.355 -11.616 6.981 1.00 16.57 111 TRP B C 1
ATOM 1854 O O . TRP B 1 112 ? 42.174 -10.451 7.317 1.00 17.77 111 TRP B O 1
ATOM 1865 N N . LYS B 1 113 ? 43.555 -12.116 6.657 1.00 16.48 112 LYS B N 1
ATOM 1866 C CA . LYS B 1 113 ? 44.805 -11.366 6.841 1.00 16.78 112 LYS B CA 1
ATOM 1867 C C . LYS B 1 113 ? 45.321 -10.717 5.537 1.00 15.90 112 LYS B C 1
ATOM 1868 O O . LYS B 1 113 ? 46.410 -10.125 5.506 1.00 17.03 112 LYS B O 1
ATOM 1874 N N . ALA B 1 114 ? 44.521 -10.785 4.486 1.0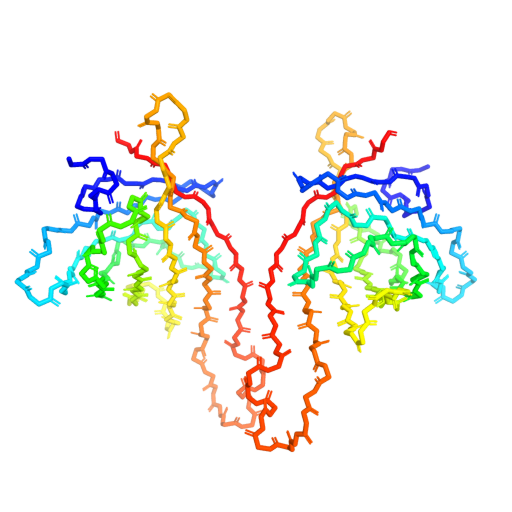0 15.99 113 ALA B N 1
ATOM 1875 C CA . ALA B 1 114 ? 45.048 -10.512 3.153 1.00 15.69 113 ALA B CA 1
ATOM 1876 C C . ALA B 1 114 ? 45.041 -9.009 2.769 1.00 15.76 113 ALA B C 1
ATOM 1877 O O . ALA B 1 114 ? 45.627 -8.644 1.767 1.00 16.59 113 ALA B O 1
ATOM 1879 N N . THR B 1 115 ? 44.399 -8.152 3.554 1.00 14.48 114 THR B N 1
ATOM 1880 C CA . THR B 1 115 ? 44.123 -6.788 3.064 1.00 14.15 114 THR B CA 1
ATOM 1881 C C . THR B 1 115 ? 44.620 -5.738 4.023 1.00 14.12 114 THR B C 1
ATOM 1882 O O . THR B 1 115 ? 44.178 -5.696 5.161 1.00 15.19 114 THR B O 1
ATOM 1886 N N . ARG B 1 116 ? 45.532 -4.900 3.552 1.00 12.70 115 ARG B N 1
ATOM 1887 C CA . ARG B 1 116 ? 45.996 -3.762 4.277 1.00 12.77 115 ARG B CA 1
ATOM 1888 C C . ARG B 1 116 ? 45.260 -2.518 3.745 1.00 11.57 115 ARG B C 1
ATOM 1889 O O . ARG B 1 116 ? 44.755 -2.491 2.612 1.00 12.08 115 ARG B O 1
ATOM 1897 N N . VAL B 1 117 ? 45.265 -1.502 4.585 1.00 10.72 116 VAL B N 1
ATOM 1898 C CA . VAL B 1 117 ? 44.569 -0.247 4.310 1.00 10.42 116 VAL B CA 1
ATOM 1899 C C . VAL B 1 117 ? 45.455 0.938 4.694 1.00 11.42 116 VAL B C 1
ATOM 1900 O O . VAL B 1 117 ? 46.283 0.841 5.623 1.00 11.68 116 VAL B O 1
ATOM 1904 N N . GLY B 1 118 ? 45.255 2.049 3.991 1.00 12.19 117 GLY B N 1
ATOM 1905 C CA . GLY B 1 118 ? 45.987 3.277 4.275 1.00 11.13 117 GLY B CA 1
ATOM 1906 C C . GLY B 1 118 ? 45.421 4.459 3.510 1.00 12.44 117 GLY B C 1
ATOM 1907 O O . GLY B 1 118 ? 44.354 4.369 2.847 1.00 13.02 117 GLY B O 1
ATOM 1908 N N . THR B 1 119 ? 46.156 5.569 3.565 1.00 12.59 118 THR B N 1
ATOM 1909 C CA . THR B 1 119 ? 45.788 6.797 2.871 1.00 13.09 118 THR B CA 1
ATOM 1910 C C . THR B 1 119 ? 47.044 7.389 2.247 1.00 13.83 118 THR B C 1
ATOM 1911 O O . THR B 1 119 ? 48.162 7.075 2.654 1.00 14.58 118 THR B O 1
ATOM 1915 N N . ASN B 1 120 ? 46.854 8.201 1.235 1.00 13.91 119 ASN B N 1
ATOM 1916 C CA . ASN B 1 120 ? 47.966 8.915 0.584 1.00 14.35 119 ASN B CA 1
ATOM 1917 C C . ASN B 1 120 ? 47.442 10.274 0.174 1.00 14.76 119 ASN B C 1
ATOM 1918 O O . ASN B 1 120 ? 46.233 10.476 -0.037 1.00 15.15 119 ASN B O 1
ATOM 1923 N N . VAL B 1 121 ? 48.357 11.222 0.038 1.00 15.70 120 VAL B N 1
ATOM 1924 C CA . VAL B 1 121 ? 48.008 12.523 -0.538 1.00 16.49 120 VAL B CA 1
ATOM 1925 C C . VAL B 1 121 ? 48.966 12.763 -1.678 1.00 17.12 120 VAL B C 1
ATOM 1926 O O . VAL B 1 121 ? 50.183 12.727 -1.464 1.00 17.04 120 VAL B O 1
ATOM 1930 N N . PHE B 1 122 ? 48.429 13.036 -2.867 1.00 16.95 121 PHE B N 1
ATOM 1931 C CA . PHE B 1 122 ? 49.258 13.270 -4.049 1.00 17.42 121 PHE B CA 1
ATOM 1932 C C . PHE B 1 122 ? 49.237 14.737 -4.378 1.00 18.68 121 PHE B C 1
ATOM 1933 O O . PHE B 1 122 ? 48.182 15.367 -4.325 1.00 19.00 121 PHE B O 1
ATOM 1941 N N . THR B 1 123 ? 50.398 15.265 -4.756 1.00 20.87 122 THR B N 1
ATOM 1942 C CA . THR B 1 123 ? 50.459 16.604 -5.322 1.00 21.92 122 THR B CA 1
ATOM 1943 C C . THR B 1 123 ? 50.943 16.506 -6.775 1.00 23.02 122 THR B C 1
ATOM 1944 O O . THR B 1 123 ? 51.653 15.560 -7.154 1.00 21.93 122 THR B O 1
ATOM 1948 N N . ARG B 1 124 ? 50.579 17.514 -7.563 1.00 24.71 123 ARG B N 1
ATOM 1949 C CA . ARG B 1 124 ? 50.964 17.592 -8.968 1.00 26.44 123 ARG B CA 1
ATOM 1950 C C . ARG B 1 124 ? 52.476 17.839 -9.098 1.00 27.13 123 ARG B C 1
ATOM 1951 O O . ARG B 1 124 ? 53.000 18.751 -8.478 1.00 26.94 123 ARG B O 1
ATOM 1959 N N . VAL B 1 125 ? 53.181 17.013 -9.871 1.00 28.15 124 VAL B N 1
ATOM 1960 C CA . VAL B 1 125 ? 54.639 17.191 -10.020 1.00 29.13 124 VAL B CA 1
ATOM 1961 C C . VAL B 1 125 ? 55.000 18.451 -10.806 1.00 30.00 124 VAL B C 1
ATOM 1962 O O . VAL B 1 125 ? 54.287 18.822 -11.741 1.00 31.09 124 VAL B O 1
#

Sequence (246 aa):
RKCELQGLWRNELGSNMTISALDVAGTFSGSYQTAVTATNKQILVSPLKGAQQPPGTKGQQPTFGFTVQWQFADSTTVFVGQCFVDRRGKEMLEMAWLLREEVPSRKDTWKATRVGTNVFTRVRKCELQGLWRNELGSNMTISALDVAGTFSGSYQTAVTATNKQILVSPLKGAQQPPGTKGQQPTFGFTVQWQFADSTTVFVGQCFVDRRGKEMLEMAWLLREEVPSRKDTWKATRVGTNVFTRV

Secondary structure (DSSP, 8-state):
-TT-S-EEEEETTS-EEEEPPP-TTSEEEEEEE-S--SSSSPP--EEEEEEEPPP-SSS-PPPEEEEEE-SSSS-EEEEEEEEEE-TTS-EEEEEEEEEE---SSGGGGGG-EEEEEEEEEE-/-TT-S-EEEEETTS-EEEEPPP-TTSEEEEEEE-S--SSSSPP--EEEEEEEPPP-SSS-PPEEEEEEE-SSSS-EEEEEEEEEE-TT--EEEEEEEEEE---SSGGGGGGSEEEEEEEEEE-